Protein AF-A0A817L4D1-F1 (afdb_monomer_lite)

Radius of gyration: 23.44 Å; chains: 1; bounding box: 68×49×62 Å

Structure (mmCIF, N/CA/C/O backbone):
data_AF-A0A817L4D1-F1
#
_entry.id   AF-A0A817L4D1-F1
#
loop_
_atom_site.group_PDB
_atom_site.id
_atom_site.type_symbol
_atom_site.label_atom_id
_atom_site.label_alt_id
_atom_site.label_comp_id
_atom_site.label_asym_id
_atom_site.label_entity_id
_atom_site.label_seq_id
_atom_site.pdbx_PDB_ins_code
_atom_site.Cartn_x
_atom_site.Cartn_y
_atom_site.Cartn_z
_atom_site.occupancy
_atom_site.B_iso_or_equiv
_atom_site.auth_seq_id
_atom_site.auth_comp_id
_atom_site.auth_asym_id
_atom_site.auth_atom_id
_atom_site.pdbx_PDB_model_num
ATOM 1 N N . MET A 1 1 ? 14.480 -6.004 -30.911 1.00 41.28 1 MET A N 1
ATOM 2 C CA . MET A 1 1 ? 15.143 -5.021 -30.029 1.00 41.28 1 MET A CA 1
ATOM 3 C C . MET A 1 1 ? 14.510 -5.164 -28.652 1.00 41.28 1 MET A C 1
ATOM 5 O O . MET A 1 1 ? 13.469 -4.573 -28.407 1.00 41.28 1 MET A O 1
ATOM 9 N N . TYR A 1 2 ? 15.031 -6.073 -27.823 1.00 50.19 2 TYR A N 1
ATOM 10 C CA . TYR A 1 2 ? 14.535 -6.260 -26.457 1.00 50.19 2 TYR A CA 1
ATOM 11 C C . TYR A 1 2 ? 14.948 -5.032 -25.647 1.00 50.19 2 TYR A C 1
ATOM 13 O O . TYR A 1 2 ? 16.138 -4.767 -25.502 1.00 50.19 2 TYR A O 1
ATOM 21 N N . LEU A 1 3 ? 13.976 -4.241 -25.200 1.00 61.75 3 LEU A N 1
ATOM 22 C CA . LEU A 1 3 ? 14.224 -3.192 -24.220 1.00 61.75 3 LEU A CA 1
ATOM 23 C C . LEU A 1 3 ? 14.603 -3.891 -22.906 1.00 61.75 3 LEU A C 1
ATOM 25 O O . LEU A 1 3 ? 13.886 -4.802 -22.497 1.00 61.75 3 LEU A O 1
ATOM 29 N N . SER A 1 4 ? 15.712 -3.507 -22.272 1.00 81.38 4 SER A N 1
ATOM 30 C CA . SER A 1 4 ? 16.094 -4.069 -20.971 1.00 81.38 4 SER A CA 1
ATOM 31 C C . SER A 1 4 ? 14.982 -3.824 -19.946 1.00 81.38 4 SER A C 1
ATOM 33 O O . SER A 1 4 ? 14.363 -2.756 -19.964 1.00 81.38 4 SER A O 1
ATOM 35 N N . ASP A 1 5 ? 14.744 -4.775 -19.040 1.00 81.19 5 ASP A N 1
ATOM 36 C CA . ASP A 1 5 ? 13.676 -4.703 -18.025 1.00 81.19 5 ASP A CA 1
ATOM 37 C C . ASP A 1 5 ? 13.722 -3.395 -17.208 1.00 81.19 5 ASP A C 1
ATOM 39 O O . ASP A 1 5 ? 12.688 -2.823 -16.864 1.00 81.19 5 ASP A O 1
ATOM 43 N N . GLU A 1 6 ? 14.922 -2.851 -16.999 1.00 83.38 6 GLU A N 1
ATOM 44 C CA . GLU A 1 6 ? 15.159 -1.550 -16.366 1.00 83.38 6 GLU A CA 1
ATOM 45 C C . GLU A 1 6 ? 14.516 -0.384 -17.127 1.00 83.38 6 GLU A C 1
ATOM 47 O O . GLU A 1 6 ? 13.904 0.501 -16.529 1.00 83.38 6 GLU A O 1
ATOM 52 N N . VAL A 1 7 ? 14.618 -0.381 -18.457 1.00 86.81 7 VAL A N 1
ATOM 53 C CA . VAL A 1 7 ? 14.036 0.672 -19.296 1.00 86.81 7 VAL A CA 1
ATOM 54 C C . VAL A 1 7 ? 12.517 0.569 -19.263 1.00 86.81 7 VAL A C 1
ATOM 56 O O . VAL A 1 7 ? 11.844 1.586 -19.119 1.00 86.81 7 VAL A O 1
ATOM 59 N N . ILE A 1 8 ? 11.970 -0.651 -19.320 1.00 87.31 8 ILE A N 1
ATOM 60 C CA . ILE A 1 8 ? 10.526 -0.886 -19.177 1.00 87.31 8 ILE A CA 1
ATOM 61 C C . ILE A 1 8 ? 10.047 -0.341 -17.827 1.00 87.31 8 ILE A C 1
ATOM 63 O O . ILE A 1 8 ? 9.076 0.415 -17.770 1.00 87.31 8 ILE A O 1
ATOM 67 N N . TYR A 1 9 ? 10.764 -0.660 -16.751 1.00 85.69 9 TYR A N 1
ATOM 68 C CA . TYR A 1 9 ? 10.466 -0.191 -15.405 1.00 85.69 9 TYR A CA 1
ATOM 69 C C . TYR A 1 9 ? 10.474 1.346 -15.297 1.00 85.69 9 TYR A C 1
ATOM 71 O O . TYR A 1 9 ? 9.523 1.943 -14.783 1.00 85.69 9 TYR A O 1
ATOM 79 N N . VAL A 1 10 ? 11.505 2.007 -15.835 1.00 87.56 10 VAL A N 1
ATOM 80 C CA . VAL A 1 10 ? 11.606 3.477 -15.857 1.00 87.56 10 VAL A CA 1
ATOM 81 C C . VAL A 1 10 ? 10.494 4.099 -16.706 1.00 87.56 10 VAL A C 1
ATOM 83 O O . VAL A 1 10 ? 9.880 5.082 -16.285 1.00 87.56 10 VAL A O 1
ATOM 86 N N . CYS A 1 11 ? 10.168 3.520 -17.862 1.00 89.69 11 CYS A N 1
ATOM 87 C CA . CYS A 1 11 ? 9.056 3.977 -18.693 1.00 89.69 11 CYS A CA 1
ATOM 88 C C . CYS A 1 11 ? 7.718 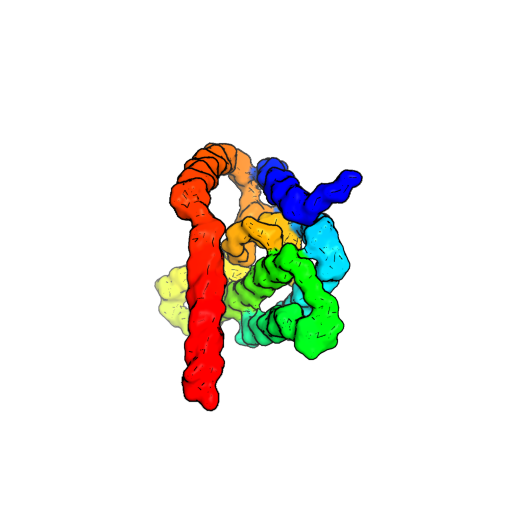3.900 -17.945 1.00 89.69 11 CYS A C 1
ATOM 90 O O . CYS A 1 11 ? 6.950 4.864 -17.975 1.00 89.69 11 CYS A O 1
ATOM 92 N N . LEU A 1 12 ? 7.450 2.807 -17.225 1.00 89.94 12 LEU A N 1
ATOM 93 C CA . LEU A 1 12 ? 6.239 2.670 -16.408 1.00 89.94 12 LEU A CA 1
ATOM 94 C C . LEU A 1 12 ? 6.179 3.716 -15.287 1.00 89.94 12 LEU A C 1
ATOM 96 O O . LEU A 1 12 ? 5.123 4.314 -15.055 1.00 89.94 12 LEU A O 1
ATOM 100 N N . LEU A 1 13 ? 7.309 4.000 -14.632 1.00 88.31 13 LEU A N 1
ATOM 101 C CA . LEU A 1 13 ? 7.395 5.078 -13.644 1.00 88.31 13 LEU A CA 1
ATOM 102 C C . LEU A 1 13 ? 7.071 6.443 -14.260 1.00 88.31 13 LEU A C 1
ATOM 104 O O . LEU A 1 13 ? 6.282 7.193 -13.682 1.00 88.31 13 LEU A O 1
ATOM 108 N N . LEU A 1 14 ? 7.614 6.756 -15.438 1.00 88.88 14 LEU A N 1
ATOM 109 C CA . LEU A 1 14 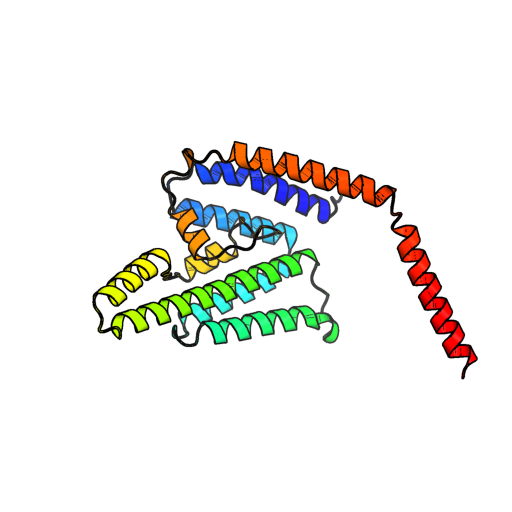? 7.339 8.020 -16.126 1.00 88.88 14 LEU A CA 1
ATOM 110 C C . LEU A 1 14 ? 5.871 8.137 -16.549 1.00 88.88 14 LEU A C 1
ATOM 112 O O . LEU A 1 14 ? 5.269 9.191 -16.355 1.00 88.88 14 LEU A O 1
ATOM 116 N N . ILE A 1 15 ? 5.268 7.052 -17.041 1.00 90.56 15 ILE A N 1
ATOM 117 C CA . ILE A 1 15 ? 3.847 6.994 -17.424 1.00 90.56 15 ILE A CA 1
ATOM 118 C C . ILE A 1 15 ? 2.923 7.145 -16.203 1.00 90.56 15 ILE A C 1
ATOM 120 O O . ILE A 1 15 ? 1.829 7.699 -16.318 1.00 90.56 15 ILE A O 1
ATOM 124 N N . SER A 1 16 ? 3.353 6.732 -15.006 1.00 89.94 16 SER A N 1
ATOM 125 C CA . SER A 1 16 ? 2.548 6.884 -13.783 1.00 89.94 16 SER A CA 1
ATOM 126 C C . SER A 1 16 ? 2.267 8.350 -13.403 1.00 89.94 16 SER A C 1
ATOM 128 O O . SER A 1 16 ? 1.246 8.647 -12.773 1.00 89.94 16 SER A O 1
ATOM 130 N N . ILE A 1 17 ? 3.135 9.281 -13.822 1.00 87.88 17 ILE A N 1
ATOM 131 C CA . ILE A 1 17 ? 3.036 10.715 -13.515 1.00 87.88 17 ILE A CA 1
ATOM 132 C C . ILE A 1 17 ? 1.814 11.364 -14.194 1.00 87.88 17 ILE A C 1
ATOM 134 O O . ILE A 1 17 ? 0.963 11.890 -13.468 1.00 87.88 17 ILE A O 1
ATOM 138 N N . PRO A 1 18 ? 1.656 11.335 -15.538 1.00 88.12 18 PRO A N 1
ATOM 139 C CA . PRO A 1 18 ? 0.489 11.913 -16.206 1.00 88.12 18 PRO A CA 1
ATOM 140 C C . PRO A 1 18 ? -0.822 11.252 -15.762 1.00 88.12 18 PRO A C 1
ATOM 142 O O . PRO A 1 18 ? -1.831 11.941 -15.606 1.00 88.12 18 PRO A O 1
ATOM 145 N N . ILE A 1 19 ? -0.804 9.950 -15.456 1.00 88.06 19 ILE A N 1
ATOM 146 C CA . ILE A 1 19 ? -1.970 9.220 -14.936 1.00 88.06 19 ILE A CA 1
ATOM 147 C C . ILE A 1 19 ? -2.491 9.850 -13.630 1.00 88.06 19 ILE A C 1
ATOM 149 O O . ILE A 1 19 ? -3.702 9.979 -13.440 1.00 88.06 19 ILE A O 1
ATOM 153 N N . GLY A 1 20 ? -1.599 10.330 -12.755 1.00 85.50 20 GLY A N 1
ATOM 154 C CA . GLY A 1 20 ? -1.982 11.054 -11.537 1.00 85.50 20 GLY A CA 1
ATOM 155 C C . GLY A 1 20 ? -2.819 12.310 -11.791 1.00 85.50 20 GLY A C 1
ATOM 156 O O . GLY A 1 20 ? -3.746 12.596 -11.030 1.00 85.50 20 GLY A O 1
ATOM 157 N N . PHE A 1 21 ? -2.557 13.031 -12.884 1.00 83.75 21 PHE A N 1
ATOM 158 C CA . PHE A 1 21 ? -3.342 14.210 -13.258 1.00 83.75 21 PHE A CA 1
ATOM 159 C C . PHE A 1 21 ? -4.731 13.841 -13.793 1.00 83.75 21 PHE A C 1
ATOM 161 O O . PHE A 1 21 ? -5.687 14.571 -13.537 1.00 83.75 21 PHE A O 1
ATOM 168 N N . ILE A 1 22 ? -4.876 12.686 -14.448 1.00 84.44 22 ILE A N 1
ATOM 169 C CA . ILE A 1 22 ? -6.177 12.177 -14.913 1.00 84.44 22 ILE A CA 1
ATOM 170 C C . ILE A 1 22 ? -7.068 11.831 -13.709 1.00 84.44 22 ILE A C 1
ATOM 172 O O . ILE A 1 22 ? -8.220 12.266 -13.621 1.00 84.44 22 ILE A O 1
ATOM 176 N N . PHE A 1 23 ? -6.519 11.123 -12.717 1.00 84.69 23 PHE A N 1
ATOM 177 C CA . PHE A 1 23 ? -7.263 10.758 -11.506 1.00 84.69 23 PHE A CA 1
ATOM 178 C C . PHE A 1 23 ? -7.611 11.941 -10.602 1.00 84.69 23 PHE A C 1
ATOM 180 O O . PHE A 1 23 ? -8.564 11.855 -9.824 1.00 84.69 23 PHE A O 1
ATOM 187 N N . LYS A 1 24 ? -6.883 13.057 -10.717 1.00 77.50 24 LYS A N 1
ATOM 188 C CA . LYS A 1 24 ? -7.203 14.311 -10.023 1.00 77.50 24 LYS A CA 1
ATOM 189 C C . LYS A 1 24 ? -8.579 14.859 -10.430 1.00 77.50 24 LYS A C 1
ATOM 191 O O . LYS A 1 24 ? -9.252 15.457 -9.596 1.00 77.50 24 LYS A O 1
ATOM 196 N N . ASN A 1 25 ? -8.994 14.644 -11.680 1.00 71.75 25 ASN A N 1
ATOM 197 C CA . ASN A 1 25 ? -10.258 15.155 -12.222 1.00 71.75 25 ASN A CA 1
ATOM 198 C C . ASN A 1 25 ? -11.444 14.183 -12.043 1.00 71.75 25 ASN A C 1
ATOM 200 O O . ASN A 1 25 ? -12.576 14.493 -12.405 1.00 71.75 25 ASN A O 1
ATOM 204 N N . SER A 1 26 ? -11.202 12.985 -11.505 1.00 76.75 26 SER A N 1
ATOM 205 C CA . SER A 1 26 ? -12.230 11.950 -11.373 1.00 76.75 26 SER A CA 1
ATOM 206 C C . SER A 1 26 ? -13.129 12.206 -10.160 1.00 76.75 26 SER A C 1
ATOM 208 O O . SER A 1 26 ? -12.664 12.154 -9.023 1.00 76.75 26 SER A O 1
ATOM 210 N N . ARG A 1 27 ? -14.429 12.433 -10.396 1.00 74.12 27 ARG A N 1
ATOM 211 C CA . ARG A 1 27 ? -15.431 12.704 -9.342 1.00 74.12 27 ARG A CA 1
ATOM 212 C C . ARG A 1 27 ? -16.026 11.435 -8.713 1.00 74.12 27 ARG A C 1
ATOM 214 O O . ARG A 1 27 ? -16.525 11.481 -7.593 1.00 74.12 27 ARG A O 1
ATOM 221 N N . HIS A 1 28 ? -15.983 10.302 -9.420 1.00 85.00 28 HIS A N 1
ATOM 222 C CA . HIS A 1 28 ? -16.581 9.039 -8.975 1.00 85.00 28 HIS A CA 1
ATOM 223 C C . HIS A 1 28 ? -15.582 8.160 -8.213 1.00 85.00 28 HIS A C 1
ATOM 225 O O . HIS A 1 28 ? -14.607 7.674 -8.787 1.00 85.00 28 HIS A O 1
ATOM 231 N N . ILE A 1 29 ? -15.876 7.885 -6.940 1.00 88.50 29 ILE A N 1
ATOM 232 C CA . ILE A 1 29 ? -14.994 7.136 -6.032 1.00 88.50 29 ILE A CA 1
ATOM 233 C C . ILE A 1 29 ? -14.731 5.689 -6.472 1.00 88.50 29 ILE A C 1
ATOM 235 O O . ILE A 1 29 ? -13.596 5.218 -6.443 1.00 88.50 29 ILE A O 1
ATOM 239 N N . ASN A 1 30 ? -15.771 4.975 -6.912 1.00 89.44 30 ASN A N 1
ATOM 240 C CA . ASN A 1 30 ? -15.650 3.570 -7.305 1.00 89.44 30 ASN A CA 1
ATOM 241 C C . ASN A 1 30 ? -14.881 3.429 -8.614 1.00 89.44 30 ASN A C 1
ATOM 243 O O . ASN A 1 30 ? -13.963 2.621 -8.687 1.00 89.44 30 ASN A O 1
ATOM 247 N N . LEU A 1 31 ? -15.200 4.262 -9.608 1.00 90.00 31 LEU A N 1
ATOM 248 C CA . LEU A 1 31 ? -14.480 4.282 -10.879 1.00 90.00 31 LEU A CA 1
ATOM 249 C C . LEU A 1 31 ? -12.999 4.612 -10.664 1.00 90.00 31 LEU A C 1
ATOM 251 O O . LEU A 1 31 ? -12.134 3.931 -11.201 1.00 90.00 31 LEU A O 1
ATOM 255 N N . LYS A 1 32 ? -12.703 5.603 -9.814 1.00 91.25 32 LYS A N 1
ATOM 256 C CA . LYS A 1 32 ? -11.332 5.964 -9.438 1.00 91.25 32 LYS A CA 1
ATOM 257 C C . LYS A 1 32 ? -10.583 4.784 -8.820 1.00 91.25 32 LYS A C 1
ATOM 259 O O . LYS A 1 32 ? -9.461 4.501 -9.233 1.00 91.25 32 LYS A O 1
ATOM 264 N N . ALA A 1 33 ? -11.210 4.074 -7.882 1.00 92.94 33 ALA A N 1
ATOM 265 C CA . ALA A 1 33 ? -10.611 2.902 -7.259 1.00 92.94 33 ALA A CA 1
ATOM 266 C C . ALA A 1 33 ? -10.359 1.779 -8.278 1.00 92.94 33 ALA A C 1
ATOM 268 O O . ALA A 1 33 ? -9.210 1.382 -8.448 1.00 92.94 33 ALA A O 1
ATOM 269 N N . TYR A 1 34 ? -11.380 1.341 -9.023 1.00 94.31 34 TYR A N 1
ATOM 270 C CA . TYR A 1 34 ? -11.233 0.265 -10.012 1.00 94.31 34 TYR A CA 1
ATOM 271 C C . TYR A 1 34 ? -10.189 0.583 -11.083 1.00 94.31 34 TYR A C 1
ATOM 273 O O . TYR A 1 34 ? -9.320 -0.244 -11.344 1.00 94.31 34 TYR A O 1
ATOM 281 N N . SER A 1 35 ? -10.212 1.789 -11.650 1.00 93.50 35 SER A N 1
ATOM 282 C CA . SER A 1 35 ? -9.236 2.198 -12.660 1.00 93.50 35 SER A CA 1
ATOM 283 C C . SER A 1 35 ? -7.816 2.275 -12.086 1.00 93.50 35 SER A C 1
ATOM 285 O O . SER A 1 35 ? -6.874 1.832 -12.739 1.00 93.50 35 SER A O 1
ATOM 287 N N . SER A 1 36 ? -7.635 2.781 -10.857 1.00 93.31 36 SER A N 1
ATOM 288 C CA . SER A 1 36 ? -6.310 2.827 -10.212 1.00 93.31 36 SER A CA 1
ATOM 289 C C . SER A 1 36 ? -5.729 1.437 -9.944 1.00 93.31 36 SER A C 1
ATOM 291 O O . SER A 1 36 ? -4.524 1.230 -10.097 1.00 93.31 36 SER A O 1
ATOM 293 N N . THR A 1 37 ? -6.588 0.485 -9.576 1.00 94.56 37 THR A N 1
ATOM 294 C CA . THR A 1 37 ? -6.224 -0.910 -9.325 1.00 94.56 37 THR A CA 1
ATOM 295 C C . THR A 1 37 ? -5.942 -1.649 -10.624 1.00 94.56 37 THR A C 1
ATOM 297 O O . THR A 1 37 ? -4.963 -2.379 -10.698 1.00 94.56 37 THR A O 1
ATOM 300 N N . LEU A 1 38 ? -6.743 -1.429 -11.670 1.00 95.31 38 LEU A N 1
ATOM 301 C CA . LEU A 1 38 ? -6.530 -2.037 -12.983 1.00 95.31 38 LEU A CA 1
ATOM 302 C C . LEU A 1 38 ? -5.184 -1.613 -13.581 1.00 95.31 38 LEU A C 1
ATOM 304 O O . LEU A 1 38 ? -4.415 -2.461 -14.019 1.00 95.31 38 LEU A O 1
ATOM 308 N N . ILE A 1 39 ? -4.866 -0.315 -13.542 1.00 94.81 39 ILE A N 1
ATOM 309 C CA . ILE A 1 39 ? -3.580 0.204 -14.031 1.00 94.81 39 ILE A CA 1
ATOM 310 C C . ILE A 1 39 ? -2.415 -0.375 -13.224 1.00 94.81 39 ILE A C 1
ATOM 312 O O . ILE A 1 39 ? -1.427 -0.817 -13.805 1.00 94.81 39 ILE A O 1
ATOM 316 N N . GLY A 1 40 ? -2.524 -0.404 -11.892 1.00 93.69 40 GLY A N 1
ATOM 317 C CA . GLY A 1 40 ? -1.470 -0.964 -11.048 1.00 93.69 40 GLY A CA 1
ATOM 318 C C . GLY A 1 40 ? -1.288 -2.463 -11.274 1.00 93.69 40 GLY A C 1
ATOM 319 O O . GLY A 1 40 ? -0.161 -2.935 -11.383 1.00 93.69 40 GLY A O 1
ATOM 320 N N . PHE A 1 41 ? -2.376 -3.208 -11.448 1.00 93.62 41 PHE A N 1
ATOM 321 C CA . PHE A 1 41 ? -2.310 -4.626 -11.783 1.00 93.62 41 PHE A CA 1
ATOM 322 C C . PHE A 1 41 ? -1.638 -4.864 -13.142 1.00 93.62 41 PHE A C 1
ATOM 324 O O . PHE A 1 41 ? -0.761 -5.716 -13.238 1.00 93.62 41 PHE A O 1
ATOM 331 N N . ILE A 1 42 ? -1.955 -4.061 -14.165 1.00 94.06 42 ILE A N 1
ATOM 332 C CA . ILE A 1 42 ? -1.258 -4.104 -15.462 1.00 94.06 42 ILE A CA 1
ATOM 333 C C . ILE A 1 42 ? 0.243 -3.833 -15.281 1.00 94.06 42 ILE A C 1
ATOM 335 O O . ILE A 1 42 ? 1.063 -4.548 -15.853 1.00 94.06 42 ILE A O 1
ATOM 339 N N . PHE A 1 43 ? 0.625 -2.857 -14.451 1.00 92.56 43 PHE A N 1
ATOM 340 C CA . PHE A 1 43 ? 2.038 -2.589 -14.161 1.00 92.56 43 PHE A CA 1
ATOM 341 C C . PHE A 1 43 ? 2.714 -3.784 -13.481 1.00 92.56 43 PHE A C 1
ATOM 343 O O . PHE A 1 43 ? 3.813 -4.162 -13.879 1.00 92.56 43 PHE A O 1
ATOM 350 N N . ALA A 1 44 ? 2.053 -4.415 -12.507 1.00 91.00 44 ALA A N 1
ATOM 351 C CA . ALA A 1 44 ? 2.565 -5.620 -11.860 1.00 91.00 44 ALA A CA 1
ATOM 352 C C . ALA A 1 44 ? 2.718 -6.789 -12.846 1.00 91.00 44 ALA A C 1
ATOM 354 O O . ALA A 1 44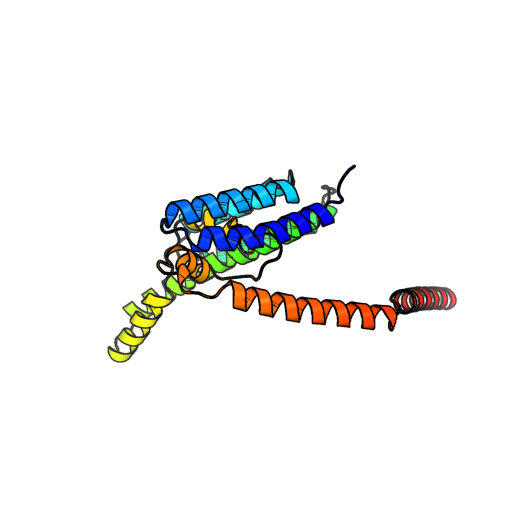 ? 3.718 -7.495 -12.782 1.00 91.00 44 ALA A O 1
ATOM 355 N N . LEU A 1 45 ? 1.782 -6.977 -13.783 1.00 91.31 45 LEU A N 1
ATOM 356 C CA . LEU A 1 45 ? 1.883 -8.014 -14.817 1.00 91.31 45 LEU A CA 1
ATOM 357 C C . LEU A 1 45 ? 3.072 -7.783 -15.755 1.00 91.31 45 LEU A C 1
ATOM 359 O O . LEU A 1 45 ? 3.792 -8.728 -16.072 1.00 91.31 45 LEU A O 1
ATOM 363 N N . ILE A 1 46 ? 3.291 -6.536 -16.182 1.00 89.94 46 ILE A N 1
ATOM 364 C CA . ILE A 1 46 ? 4.400 -6.191 -17.081 1.00 89.94 46 ILE A CA 1
ATOM 365 C C . ILE A 1 46 ? 5.748 -6.391 -16.377 1.00 89.94 46 ILE A C 1
ATOM 367 O O . ILE A 1 46 ? 6.667 -6.939 -16.978 1.00 89.94 46 ILE A O 1
ATOM 371 N N . VAL A 1 47 ? 5.862 -5.977 -15.110 1.00 86.69 47 VAL A N 1
ATOM 372 C CA . VAL A 1 47 ? 7.128 -6.010 -14.359 1.00 86.69 47 VAL A CA 1
ATOM 373 C C . VAL A 1 47 ? 7.441 -7.396 -13.790 1.00 86.69 47 VAL A C 1
ATOM 375 O O . VAL A 1 47 ? 8.567 -7.864 -13.921 1.00 86.69 47 VAL A O 1
ATOM 378 N N . CYS A 1 48 ? 6.468 -8.058 -13.158 1.00 83.50 48 CYS A N 1
ATOM 379 C CA . CYS A 1 48 ? 6.685 -9.333 -12.465 1.00 83.50 48 CYS A CA 1
ATOM 380 C C . CYS A 1 48 ? 6.470 -10.560 -13.355 1.00 83.50 48 CYS A C 1
ATOM 382 O O . CYS A 1 48 ? 6.891 -11.658 -12.995 1.00 83.50 48 CYS A O 1
ATOM 384 N N . ARG A 1 49 ? 5.775 -10.421 -14.492 1.00 85.88 49 ARG A N 1
ATOM 385 C CA . ARG A 1 49 ? 5.389 -11.545 -15.360 1.00 85.88 49 ARG A CA 1
ATOM 386 C C . ARG A 1 49 ? 4.695 -12.648 -14.539 1.00 85.88 49 ARG A C 1
ATOM 388 O O . ARG A 1 49 ? 3.664 -12.388 -13.925 1.00 85.88 49 ARG A O 1
ATOM 395 N N . TRP A 1 50 ? 5.250 -13.861 -14.498 1.00 84.06 50 TRP A N 1
ATOM 396 C CA . TRP A 1 50 ? 4.685 -14.994 -13.754 1.00 84.06 50 TRP A CA 1
ATOM 397 C C . TRP A 1 50 ? 4.791 -14.847 -12.231 1.00 84.06 50 TRP A C 1
ATOM 399 O O . TRP A 1 50 ? 3.920 -15.341 -11.513 1.00 84.06 50 TRP A O 1
ATOM 409 N N . ASP A 1 51 ? 5.771 -14.090 -11.731 1.00 84.31 51 ASP A N 1
ATOM 410 C CA . ASP A 1 51 ? 5.979 -13.896 -10.290 1.00 84.31 51 ASP A CA 1
ATOM 411 C C . ASP A 1 51 ? 4.831 -13.113 -9.630 1.00 84.31 51 ASP A C 1
ATOM 413 O O . ASP A 1 51 ? 4.687 -13.113 -8.405 1.00 84.31 51 ASP A O 1
ATOM 417 N N . VAL A 1 52 ? 3.966 -12.470 -10.427 1.00 86.75 52 VAL A N 1
ATOM 418 C CA . VAL A 1 52 ? 2.764 -11.781 -9.936 1.00 86.75 52 VAL A CA 1
ATOM 419 C C . VAL A 1 52 ? 1.864 -12.714 -9.119 1.00 86.75 52 VAL A C 1
ATOM 421 O O . VAL A 1 52 ? 1.189 -12.252 -8.198 1.00 86.75 52 VAL A O 1
ATOM 424 N N . LEU A 1 53 ? 1.880 -14.022 -9.404 1.00 87.19 53 LEU A N 1
ATOM 425 C CA . LEU A 1 53 ? 1.080 -15.018 -8.693 1.00 87.19 53 LEU A CA 1
ATOM 426 C C . LEU A 1 53 ? 1.445 -15.080 -7.208 1.00 87.19 53 LEU A C 1
ATOM 428 O O . LEU A 1 53 ? 0.551 -15.177 -6.370 1.00 87.19 53 LEU A O 1
ATOM 432 N N . HIS A 1 54 ? 2.728 -14.934 -6.866 1.00 87.62 54 HIS A N 1
ATOM 433 C CA . HIS A 1 54 ? 3.170 -14.897 -5.471 1.00 87.62 54 HIS A CA 1
ATOM 434 C C . HIS A 1 54 ? 2.556 -13.714 -4.719 1.00 87.62 54 HIS A C 1
ATOM 436 O O . HIS A 1 54 ? 2.013 -13.859 -3.617 1.00 87.62 54 HIS A O 1
ATOM 442 N N . SER A 1 55 ? 2.554 -12.551 -5.370 1.00 89.88 55 SER A N 1
ATOM 443 C CA . SER A 1 55 ? 1.930 -11.346 -4.832 1.00 89.88 55 SER A CA 1
ATOM 444 C C . SER A 1 55 ? 0.416 -11.510 -4.676 1.00 89.88 55 SER A C 1
ATOM 446 O O . SER A 1 55 ? -0.141 -11.156 -3.636 1.00 89.88 55 SER A O 1
ATOM 448 N N . LEU A 1 56 ? -0.235 -12.150 -5.653 1.00 92.12 56 LEU A N 1
ATOM 449 C CA . LEU A 1 56 ? -1.678 -12.374 -5.667 1.00 92.12 56 LEU A CA 1
ATOM 450 C C . LEU A 1 56 ? -2.110 -13.314 -4.541 1.00 92.12 56 LEU A C 1
ATOM 452 O O . LEU A 1 56 ? -3.088 -13.031 -3.846 1.00 92.12 56 LEU A O 1
ATOM 456 N N . ILE A 1 57 ? -1.369 -14.405 -4.333 1.00 91.75 57 ILE A N 1
ATOM 457 C CA . ILE A 1 57 ? -1.604 -15.352 -3.238 1.00 91.75 57 ILE A CA 1
ATOM 458 C C . ILE A 1 57 ? -1.459 -14.629 -1.900 1.00 91.75 57 ILE A C 1
ATOM 460 O O . ILE A 1 57 ? -2.352 -14.713 -1.056 1.00 91.75 57 ILE A O 1
ATOM 464 N N . THR A 1 58 ? -0.383 -13.856 -1.731 1.00 92.19 58 THR A N 1
ATOM 465 C CA . THR A 1 58 ? -0.132 -13.099 -0.497 1.00 92.19 58 THR A CA 1
ATOM 466 C C . THR A 1 58 ? -1.280 -12.140 -0.193 1.00 92.19 58 THR A C 1
ATOM 468 O O . THR A 1 58 ? -1.810 -12.143 0.919 1.00 92.19 58 THR A O 1
ATOM 471 N N . THR A 1 59 ? -1.708 -11.345 -1.179 1.00 93.31 59 THR A N 1
ATOM 472 C CA . THR A 1 59 ? -2.813 -10.392 -1.021 1.00 93.31 59 THR A CA 1
ATOM 473 C C . THR A 1 59 ? -4.143 -11.092 -0.758 1.00 93.31 59 THR A C 1
ATOM 475 O O . THR A 1 59 ? -4.894 -10.651 0.113 1.00 93.31 59 THR A O 1
ATOM 478 N N . SER A 1 60 ? -4.432 -12.186 -1.463 1.00 93.88 60 SER A N 1
ATOM 479 C CA . SER A 1 60 ? -5.695 -12.919 -1.324 1.00 93.88 60 SER A CA 1
ATOM 480 C C . SER A 1 60 ? -5.826 -13.561 0.054 1.00 93.88 60 SER A C 1
ATOM 482 O O . SER A 1 60 ? -6.839 -13.361 0.723 1.00 93.88 60 SER A O 1
ATOM 484 N N . VAL A 1 61 ? -4.787 -14.258 0.526 1.00 94.56 61 VAL A N 1
ATOM 485 C CA . VAL A 1 61 ? -4.788 -14.863 1.867 1.00 94.56 61 VAL A CA 1
ATOM 486 C C . VAL A 1 61 ? -4.886 -13.787 2.943 1.00 94.56 61 VAL A C 1
ATOM 488 O O . VAL A 1 61 ? -5.673 -13.933 3.874 1.00 94.56 61 VAL A O 1
ATOM 491 N N . THR A 1 62 ? -4.192 -12.657 2.789 1.00 93.50 62 THR A N 1
ATOM 492 C CA . THR A 1 62 ? -4.344 -11.542 3.731 1.00 93.50 62 THR A CA 1
ATOM 493 C C . THR A 1 62 ? -5.772 -10.993 3.744 1.00 93.50 62 THR A C 1
ATOM 495 O O . THR A 1 62 ? -6.321 -10.748 4.815 1.00 93.50 62 THR A O 1
ATOM 498 N N . CYS A 1 63 ? -6.430 -10.861 2.589 1.00 93.12 63 CYS A N 1
ATOM 499 C CA . CYS A 1 63 ? -7.837 -10.453 2.546 1.00 93.12 63 CYS A CA 1
ATOM 500 C C . CYS A 1 63 ? -8.755 -11.453 3.270 1.00 93.12 63 CYS A C 1
ATOM 502 O O . CYS A 1 63 ? -9.685 -11.024 3.951 1.00 93.12 63 CYS A O 1
ATOM 504 N N . LEU A 1 64 ? -8.481 -12.758 3.172 1.00 93.50 64 LEU A N 1
ATOM 505 C CA . LEU A 1 64 ? -9.215 -13.792 3.911 1.00 93.50 64 LEU A CA 1
ATOM 506 C C . LEU A 1 64 ? -8.967 -13.702 5.423 1.00 93.50 64 LEU A C 1
ATOM 508 O O . LEU A 1 64 ? -9.920 -13.780 6.197 1.00 93.50 64 LEU A O 1
ATOM 512 N N . ILE A 1 65 ? -7.722 -13.467 5.849 1.00 93.31 65 ILE A N 1
ATOM 513 C CA . ILE A 1 65 ? -7.375 -13.246 7.262 1.00 93.31 65 ILE A CA 1
ATOM 514 C C . ILE A 1 65 ? -8.136 -12.034 7.808 1.00 93.31 65 ILE A C 1
ATOM 516 O O . ILE A 1 65 ? -8.752 -12.128 8.867 1.00 93.31 65 ILE A O 1
ATOM 520 N N . LEU A 1 66 ? -8.155 -10.915 7.077 1.00 90.81 66 LEU A N 1
ATOM 521 C CA . LEU A 1 66 ? -8.873 -9.708 7.502 1.00 90.81 66 LEU A CA 1
ATOM 522 C C . LEU A 1 66 ? -10.399 -9.892 7.516 1.00 90.81 66 LEU A C 1
ATOM 524 O O . LEU A 1 66 ? -11.077 -9.204 8.273 1.00 90.81 66 LEU A O 1
ATOM 528 N N . ALA A 1 67 ? -10.939 -10.806 6.706 1.00 90.50 67 ALA A N 1
ATOM 529 C CA . ALA A 1 67 ? -12.364 -11.127 6.699 1.00 90.50 67 ALA A CA 1
ATOM 530 C C . ALA A 1 67 ? -12.776 -12.063 7.848 1.00 90.50 67 ALA A C 1
ATOM 532 O O . ALA A 1 67 ? -13.866 -11.911 8.396 1.00 90.50 67 ALA A O 1
ATOM 533 N N . GLY A 1 68 ? -11.933 -13.048 8.176 1.00 88.69 68 GLY A N 1
ATOM 534 C CA . GLY A 1 68 ? -12.273 -14.134 9.101 1.00 88.69 68 GLY A CA 1
ATOM 535 C C . GLY A 1 68 ? -11.774 -13.953 10.536 1.00 88.69 68 GLY A C 1
ATOM 536 O O . GLY A 1 68 ? -12.356 -14.525 11.455 1.00 88.69 68 GLY A O 1
ATOM 537 N N . VAL A 1 69 ? -10.708 -13.178 10.760 1.00 91.44 69 VAL A N 1
ATOM 538 C CA . VAL A 1 69 ? -10.089 -13.029 12.087 1.00 91.44 69 VAL A CA 1
ATOM 539 C C . VAL A 1 69 ? -10.655 -11.820 12.827 1.00 91.44 69 VAL A C 1
ATOM 541 O O . VAL A 1 69 ? -10.784 -10.724 12.286 1.00 91.44 69 VAL A O 1
ATOM 544 N N . THR A 1 70 ? -10.932 -11.992 14.120 1.00 89.44 70 THR A N 1
ATOM 545 C CA . THR A 1 70 ? -11.375 -10.903 14.996 1.00 89.44 70 THR A CA 1
ATOM 546 C C . THR A 1 70 ? -10.354 -9.763 15.038 1.00 89.44 70 THR A C 1
ATOM 548 O O . THR A 1 70 ? -9.148 -9.986 15.166 1.00 89.44 70 THR A O 1
ATOM 551 N N . ALA A 1 71 ? -10.852 -8.524 15.076 1.00 86.56 71 ALA A N 1
ATOM 552 C CA . ALA A 1 71 ? -10.071 -7.284 15.157 1.00 86.56 71 ALA A CA 1
ATOM 553 C C . ALA A 1 71 ? -8.955 -7.273 16.225 1.00 86.56 71 ALA A C 1
ATOM 555 O O . ALA A 1 71 ? -7.972 -6.548 16.096 1.00 86.56 71 ALA A O 1
ATOM 556 N N . ARG A 1 72 ? -9.084 -8.084 17.284 1.00 89.25 72 ARG A N 1
ATOM 557 C CA . ARG A 1 72 ? -8.086 -8.237 18.352 1.00 89.25 72 ARG A CA 1
ATOM 558 C C . ARG A 1 72 ? -6.790 -8.917 17.891 1.00 89.25 72 ARG A C 1
ATOM 560 O O . ARG A 1 72 ? -5.731 -8.513 18.349 1.00 89.25 72 ARG A O 1
ATOM 567 N N . TYR A 1 73 ? -6.868 -9.918 17.014 1.00 92.00 73 TYR A N 1
ATOM 568 C CA . TYR A 1 73 ? -5.726 -10.763 16.624 1.00 92.00 73 TYR A CA 1
ATOM 569 C C . TYR A 1 73 ? -5.316 -10.603 15.153 1.00 92.00 73 TYR A C 1
ATOM 571 O O . TYR A 1 73 ? -4.319 -11.180 14.724 1.00 92.00 73 TYR A O 1
ATOM 579 N N . VAL A 1 74 ? -6.054 -9.798 14.383 1.00 92.69 74 VAL A N 1
ATOM 580 C CA . VAL A 1 74 ? -5.845 -9.621 12.937 1.00 92.69 74 VAL A CA 1
ATOM 581 C C . VAL A 1 74 ? -4.436 -9.135 12.576 1.00 92.69 74 VAL A C 1
ATOM 583 O O . VAL A 1 74 ? -3.853 -9.625 11.610 1.00 92.69 74 VAL A O 1
ATOM 586 N N . HIS A 1 75 ? -3.862 -8.222 13.368 1.00 94.12 75 HIS A N 1
ATOM 587 C CA . HIS A 1 75 ? -2.526 -7.674 13.126 1.00 94.12 75 HIS A CA 1
ATOM 588 C C . HIS A 1 75 ? -1.437 -8.740 13.300 1.00 94.12 75 HIS A C 1
ATOM 590 O O . HIS A 1 75 ? -0.568 -8.851 12.443 1.00 94.12 75 HIS A O 1
ATOM 596 N N . ILE A 1 76 ? -1.533 -9.584 14.334 1.00 94.94 76 ILE A N 1
ATOM 597 C CA . ILE A 1 76 ? -0.590 -10.688 14.580 1.00 94.94 76 ILE A CA 1
ATOM 598 C C . ILE A 1 76 ? -0.711 -11.744 13.482 1.00 94.94 76 ILE A C 1
ATOM 600 O O . ILE A 1 76 ? 0.295 -12.131 12.896 1.00 94.94 76 ILE A O 1
ATOM 604 N N . ALA A 1 77 ? -1.936 -12.180 13.169 1.00 95.00 77 ALA A N 1
ATOM 605 C CA . ALA A 1 77 ? -2.174 -13.190 12.139 1.00 95.00 77 ALA A CA 1
ATOM 606 C C . ALA A 1 77 ? -1.638 -12.740 10.770 1.00 95.00 77 ALA A C 1
ATOM 608 O O . ALA A 1 77 ? -0.934 -13.491 10.097 1.00 95.00 77 ALA A O 1
ATOM 609 N N . THR A 1 78 ? -1.910 -11.486 10.393 1.00 94.50 78 THR A N 1
ATOM 610 C CA . THR A 1 78 ? -1.419 -10.905 9.136 1.00 94.50 78 THR A CA 1
ATOM 611 C C . THR A 1 78 ? 0.095 -10.722 9.150 1.00 94.50 78 THR A C 1
ATOM 613 O O . THR A 1 78 ? 0.749 -11.006 8.152 1.00 94.50 78 THR A O 1
ATOM 616 N N . PHE A 1 79 ? 0.668 -10.269 10.269 1.00 95.44 79 PHE A N 1
ATOM 617 C CA . PHE A 1 79 ? 2.112 -10.101 10.415 1.00 95.44 79 PHE A CA 1
ATOM 618 C C . PHE A 1 79 ? 2.843 -11.432 10.232 1.00 95.44 79 PHE A C 1
ATOM 620 O O . PHE A 1 79 ? 3.740 -11.515 9.397 1.00 95.44 79 PHE A O 1
ATOM 627 N N . ILE A 1 80 ? 2.417 -12.479 10.947 1.00 96.06 80 ILE A N 1
ATOM 628 C CA . ILE A 1 80 ? 3.008 -13.818 10.839 1.00 96.06 80 ILE A CA 1
ATOM 629 C C . ILE A 1 80 ? 2.885 -14.326 9.402 1.00 96.06 80 ILE A C 1
ATOM 631 O O . ILE A 1 80 ? 3.895 -14.682 8.809 1.00 96.06 80 ILE A O 1
ATOM 635 N N . TRP A 1 81 ? 1.690 -14.282 8.805 1.00 95.00 81 TRP A N 1
ATOM 636 C CA . TRP A 1 81 ? 1.485 -14.723 7.423 1.00 95.00 81 TRP A CA 1
ATOM 637 C C . TRP A 1 81 ? 2.400 -13.995 6.427 1.00 95.00 81 TRP A C 1
ATOM 639 O O . TRP A 1 81 ? 3.144 -14.637 5.684 1.00 95.00 81 TRP A O 1
ATOM 649 N N . CYS A 1 82 ? 2.385 -12.660 6.431 1.00 93.50 82 CYS A N 1
ATOM 650 C CA . CYS A 1 82 ? 3.146 -11.861 5.477 1.00 93.50 82 CYS A CA 1
ATOM 651 C C . CYS A 1 82 ? 4.660 -12.048 5.640 1.00 93.50 82 CYS A C 1
ATOM 653 O O . CYS A 1 82 ? 5.360 -12.205 4.642 1.00 93.50 82 CYS A O 1
ATOM 655 N N . PHE A 1 83 ? 5.177 -12.058 6.873 1.00 92.50 83 PHE A N 1
ATOM 656 C CA . PHE A 1 83 ? 6.611 -12.246 7.111 1.00 92.50 83 PHE A CA 1
ATOM 657 C C . PHE A 1 83 ? 7.063 -13.685 6.864 1.00 92.50 83 PHE A C 1
ATOM 659 O O . PHE A 1 83 ? 8.141 -13.876 6.307 1.00 92.50 83 PHE A O 1
ATOM 666 N N . SER A 1 84 ? 6.252 -14.692 7.198 1.00 92.75 84 SER A N 1
ATOM 667 C CA . SER A 1 84 ? 6.543 -16.085 6.844 1.00 92.75 84 SER A CA 1
ATOM 668 C C . SER A 1 84 ? 6.581 -16.278 5.330 1.00 92.75 84 SER A C 1
ATOM 670 O O . SER A 1 84 ? 7.503 -16.914 4.823 1.00 92.75 84 SER A O 1
ATOM 672 N N . TYR A 1 85 ? 5.641 -15.679 4.592 1.00 90.31 85 TYR A N 1
ATOM 673 C CA . TYR A 1 85 ? 5.640 -15.736 3.131 1.00 90.31 85 TYR A CA 1
ATOM 674 C C . TYR A 1 85 ? 6.841 -14.995 2.528 1.00 90.31 85 TYR A C 1
ATOM 676 O O . TYR A 1 85 ? 7.487 -15.497 1.611 1.00 90.31 85 TYR A O 1
ATOM 684 N N . LEU A 1 86 ? 7.187 -13.821 3.067 1.00 88.62 86 LEU A N 1
ATOM 685 C CA . LEU A 1 86 ? 8.373 -13.067 2.655 1.00 88.62 86 LEU A CA 1
ATOM 686 C C . LEU A 1 86 ? 9.663 -13.861 2.913 1.00 88.62 86 LEU A C 1
ATOM 688 O O . LEU A 1 86 ? 10.560 -13.867 2.070 1.00 88.62 86 LEU A O 1
ATOM 692 N N . LEU A 1 87 ? 9.751 -14.543 4.060 1.00 87.94 87 LEU A N 1
ATOM 693 C CA . LEU A 1 87 ? 10.884 -15.393 4.409 1.00 87.94 87 LEU A CA 1
ATOM 694 C C . LEU A 1 87 ? 10.991 -16.568 3.438 1.00 87.94 87 LEU A C 1
ATOM 696 O O . LEU A 1 87 ? 12.066 -16.779 2.892 1.00 87.94 87 LEU A O 1
ATOM 700 N N . PHE A 1 88 ? 9.883 -17.264 3.170 1.00 85.12 88 PHE A N 1
ATOM 701 C CA . PHE A 1 88 ? 9.824 -18.335 2.173 1.00 85.12 88 PHE A CA 1
ATOM 702 C C . PHE A 1 88 ? 10.306 -17.852 0.800 1.00 85.12 88 PHE A C 1
ATOM 704 O O . PHE A 1 88 ? 11.163 -18.478 0.185 1.00 85.12 88 PHE A O 1
ATOM 711 N N . PHE A 1 89 ? 9.823 -16.691 0.354 1.00 80.56 89 PHE A N 1
ATOM 712 C CA . PHE A 1 89 ? 10.218 -16.089 -0.918 1.00 80.56 89 PHE A CA 1
ATOM 713 C C . PHE A 1 89 ? 11.721 -15.752 -0.972 1.00 80.56 89 PHE A C 1
ATOM 715 O O . PHE A 1 89 ? 12.365 -15.941 -2.004 1.00 80.56 89 PHE A O 1
ATOM 722 N N . ARG A 1 90 ? 12.303 -15.309 0.151 1.00 80.19 90 ARG A N 1
ATOM 723 C CA . ARG A 1 90 ? 13.741 -15.012 0.307 1.00 80.19 90 ARG A CA 1
ATOM 724 C C . ARG A 1 90 ? 14.620 -16.260 0.406 1.00 80.19 90 ARG A C 1
ATOM 726 O O . ARG A 1 90 ? 15.789 -16.189 0.039 1.00 80.19 90 ARG A O 1
ATOM 733 N N . THR A 1 91 ? 14.094 -17.373 0.911 1.00 79.56 91 THR A N 1
ATOM 734 C CA . THR A 1 91 ? 14.843 -18.622 1.122 1.00 79.56 91 THR A CA 1
ATOM 735 C C . THR A 1 91 ? 14.651 -19.646 0.005 1.00 79.56 91 THR A C 1
ATOM 737 O O . THR A 1 91 ? 15.172 -20.752 0.105 1.00 79.56 91 THR A O 1
ATOM 740 N N . THR A 1 92 ? 13.986 -19.282 -1.094 1.00 74.94 92 THR A N 1
ATOM 741 C CA . THR A 1 92 ? 13.774 -20.131 -2.285 1.00 74.94 92 THR A CA 1
ATOM 742 C C . THR A 1 92 ? 15.056 -20.765 -2.838 1.00 74.94 92 THR A C 1
ATOM 744 O O . THR A 1 92 ? 15.031 -21.931 -3.231 1.00 74.94 92 THR A O 1
ATOM 747 N N . ASN A 1 93 ? 16.195 -20.065 -2.762 1.00 67.38 93 ASN A N 1
ATOM 748 C CA . ASN A 1 93 ? 17.511 -20.601 -3.140 1.00 67.38 93 ASN A CA 1
ATOM 749 C C . ASN A 1 93 ? 17.919 -21.853 -2.347 1.00 67.38 93 ASN A C 1
ATOM 751 O O . ASN A 1 93 ? 18.579 -22.731 -2.896 1.00 67.38 93 ASN A O 1
ATOM 755 N N . LEU A 1 94 ? 17.528 -21.950 -1.070 1.00 67.12 94 LEU A N 1
ATOM 756 C CA . LEU A 1 94 ? 17.817 -23.124 -0.237 1.00 67.12 94 LEU A CA 1
ATOM 757 C C . LEU A 1 94 ? 17.026 -24.355 -0.700 1.00 67.12 94 LEU A C 1
ATOM 759 O O . LEU A 1 94 ? 17.440 -25.479 -0.443 1.00 67.12 94 LEU A O 1
ATOM 763 N N . PHE A 1 95 ? 15.916 -24.141 -1.409 1.00 65.75 95 PHE A N 1
ATOM 764 C CA . PHE A 1 95 ? 15.028 -25.184 -1.920 1.00 65.75 95 PHE A CA 1
ATOM 765 C C . PHE A 1 95 ? 15.218 -25.459 -3.422 1.00 65.75 95 PHE A C 1
ATOM 767 O O . PHE A 1 95 ? 14.395 -26.146 -4.020 1.00 65.75 95 PHE A O 1
ATOM 774 N N . SER A 1 96 ? 16.279 -24.921 -4.043 1.00 61.75 96 SER A N 1
ATOM 775 C CA . SER A 1 96 ? 16.570 -25.068 -5.483 1.00 61.75 96 SER A CA 1
ATOM 776 C C . SER A 1 96 ? 15.461 -24.556 -6.419 1.00 61.75 96 SER A C 1
ATOM 778 O O . SER A 1 96 ? 15.398 -24.939 -7.588 1.00 61.75 96 SER A O 1
ATOM 780 N N . ILE A 1 97 ? 14.595 -23.671 -5.923 1.00 68.75 97 ILE A N 1
ATOM 781 C CA . ILE A 1 97 ? 13.566 -22.992 -6.715 1.00 68.75 97 ILE A CA 1
ATOM 782 C C . ILE A 1 97 ? 14.209 -21.760 -7.364 1.00 68.75 97 ILE A C 1
ATOM 784 O O . ILE A 1 97 ? 15.035 -21.093 -6.740 1.00 68.75 97 ILE A O 1
ATOM 788 N N . GLN A 1 98 ? 13.854 -21.466 -8.620 1.00 65.88 98 GLN A N 1
ATOM 789 C CA . GLN A 1 98 ? 14.388 -20.313 -9.352 1.00 65.88 98 GLN A CA 1
ATOM 790 C C . GLN A 1 98 ? 14.189 -19.016 -8.561 1.00 65.88 98 GLN A C 1
ATOM 792 O O . GLN A 1 98 ? 13.099 -18.747 -8.053 1.00 65.88 98 GLN A O 1
ATOM 797 N N . LEU A 1 99 ? 15.257 -18.220 -8.466 1.00 60.84 99 LEU A N 1
ATOM 798 C CA . LEU A 1 99 ? 15.228 -16.972 -7.723 1.00 60.84 99 LEU A CA 1
ATOM 799 C C . LEU A 1 99 ? 14.289 -15.974 -8.426 1.00 60.84 99 LEU A C 1
ATOM 801 O O . LEU A 1 99 ? 14.448 -15.745 -9.629 1.00 60.84 99 LEU A O 1
ATOM 805 N N . PRO A 1 100 ? 13.338 -15.364 -7.701 1.00 66.88 100 PRO A N 1
ATOM 806 C CA . PRO A 1 100 ? 12.422 -14.396 -8.285 1.00 66.88 100 PRO A CA 1
ATOM 807 C C . PRO A 1 100 ? 13.159 -13.156 -8.794 1.00 66.88 100 PRO A C 1
ATOM 809 O O . PRO A 1 100 ? 14.179 -12.737 -8.235 1.00 66.88 100 PRO A O 1
ATOM 812 N N . VAL A 1 101 ? 12.610 -12.531 -9.837 1.00 73.69 101 VAL A N 1
ATOM 813 C CA . VAL A 1 101 ? 13.206 -11.338 -10.455 1.00 73.69 101 VAL A CA 1
ATOM 814 C C . VAL A 1 101 ? 13.307 -10.207 -9.422 1.00 73.69 101 VAL A C 1
ATOM 816 O O . VAL A 1 101 ? 12.403 -9.999 -8.607 1.00 73.69 101 VAL A O 1
ATOM 819 N N . ALA A 1 102 ? 14.401 -9.436 -9.453 1.00 75.62 102 ALA A N 1
ATOM 820 C CA . ALA A 1 102 ? 14.671 -8.372 -8.479 1.00 75.62 102 ALA A CA 1
ATOM 821 C C . ALA A 1 102 ? 13.508 -7.366 -8.340 1.00 75.62 102 ALA A C 1
ATOM 823 O O . ALA A 1 102 ? 13.187 -6.927 -7.233 1.00 75.62 102 ALA A O 1
ATOM 824 N N . HIS A 1 103 ? 12.830 -7.047 -9.445 1.00 79.69 103 HIS A N 1
ATOM 825 C CA . HIS A 1 103 ? 11.662 -6.166 -9.450 1.00 79.69 103 HIS A CA 1
ATOM 826 C C . HIS A 1 103 ? 10.427 -6.796 -8.780 1.00 79.69 103 HIS A C 1
ATOM 828 O O . HIS A 1 103 ? 9.730 -6.116 -8.023 1.00 79.69 103 HIS A O 1
ATOM 834 N N . SER A 1 104 ? 10.195 -8.098 -8.975 1.00 81.50 104 SER A N 1
ATOM 835 C CA . SER A 1 104 ? 9.124 -8.850 -8.307 1.00 81.50 104 SER A CA 1
ATOM 836 C C . SER A 1 104 ? 9.294 -8.844 -6.790 1.00 81.50 104 SER A C 1
ATOM 838 O O . SER A 1 104 ? 8.332 -8.649 -6.048 1.00 81.50 104 SER A O 1
ATOM 840 N N . ASN A 1 105 ? 10.537 -8.974 -6.319 1.00 85.69 105 ASN A N 1
ATOM 841 C CA . ASN A 1 105 ? 10.874 -8.893 -4.898 1.00 85.69 105 ASN A CA 1
ATOM 842 C C . ASN A 1 105 ? 10.557 -7.514 -4.293 1.00 85.69 105 ASN A C 1
ATOM 844 O O . ASN A 1 105 ? 10.000 -7.431 -3.198 1.00 85.69 105 ASN A O 1
ATOM 848 N N . ALA A 1 106 ? 10.854 -6.427 -5.012 1.00 86.94 106 ALA A N 1
ATOM 849 C CA . ALA A 1 106 ? 10.526 -5.076 -4.554 1.00 86.94 106 ALA A CA 1
ATOM 850 C C . ALA A 1 106 ? 9.005 -4.870 -4.408 1.00 86.94 106 ALA A C 1
ATOM 852 O O . ALA A 1 106 ? 8.544 -4.366 -3.380 1.00 86.94 106 ALA A O 1
ATOM 853 N N . ILE A 1 107 ? 8.223 -5.329 -5.390 1.00 88.06 107 ILE A N 1
ATOM 854 C CA . ILE A 1 107 ? 6.753 -5.259 -5.359 1.00 88.06 107 ILE A CA 1
ATOM 855 C C . ILE A 1 107 ? 6.188 -6.113 -4.216 1.00 88.06 107 ILE A C 1
ATOM 857 O O . ILE A 1 107 ? 5.316 -5.654 -3.476 1.00 88.06 107 ILE A O 1
ATOM 861 N N . GLN A 1 108 ? 6.718 -7.322 -4.017 1.00 90.25 108 GLN A N 1
ATOM 862 C CA . GLN A 1 108 ? 6.323 -8.213 -2.924 1.00 90.25 108 GLN A CA 1
ATOM 863 C C . GLN A 1 108 ? 6.566 -7.576 -1.546 1.00 90.25 108 GLN A C 1
ATOM 865 O O . GLN A 1 108 ? 5.701 -7.638 -0.666 1.00 90.25 108 GLN A O 1
ATOM 870 N N . LEU A 1 109 ? 7.719 -6.930 -1.354 1.00 89.88 109 LEU A N 1
ATOM 871 C CA . LEU A 1 109 ? 8.040 -6.218 -0.118 1.00 89.88 109 LEU A CA 1
ATOM 872 C C . LEU A 1 109 ? 7.085 -5.040 0.114 1.00 89.88 109 LEU A C 1
ATOM 874 O O . LEU A 1 109 ? 6.551 -4.881 1.213 1.00 89.88 109 LEU A O 1
ATOM 878 N N . MET A 1 110 ? 6.830 -4.241 -0.924 1.00 91.19 110 MET A N 1
ATOM 879 C CA . MET A 1 110 ? 5.917 -3.101 -0.845 1.00 91.19 110 MET A CA 1
ATOM 880 C C . MET A 1 110 ? 4.492 -3.544 -0.486 1.00 91.19 110 MET A C 1
ATOM 882 O O . MET A 1 110 ? 3.865 -2.974 0.409 1.00 91.19 110 MET A O 1
ATOM 886 N N . LEU A 1 111 ? 3.992 -4.602 -1.129 1.00 91.12 111 LEU A N 1
ATOM 887 C CA . LEU A 1 111 ? 2.692 -5.198 -0.818 1.00 91.12 111 LEU A CA 1
ATOM 888 C C . LEU A 1 111 ? 2.637 -5.721 0.617 1.00 91.12 111 LEU A C 1
ATOM 890 O O . LEU A 1 111 ? 1.666 -5.451 1.320 1.00 91.12 111 LEU A O 1
ATOM 894 N N . THR A 1 112 ? 3.690 -6.396 1.075 1.00 92.62 112 THR A N 1
ATOM 895 C CA . THR A 1 112 ? 3.797 -6.893 2.454 1.00 92.62 112 THR A CA 1
ATOM 896 C C . THR A 1 112 ? 3.652 -5.754 3.464 1.00 92.62 112 THR A C 1
ATOM 898 O O . THR A 1 112 ? 2.812 -5.834 4.362 1.00 92.62 112 THR A O 1
ATOM 901 N N . LEU A 1 113 ? 4.389 -4.654 3.280 1.00 92.94 113 LEU A N 1
ATOM 902 C CA . LEU A 1 113 ? 4.304 -3.483 4.158 1.00 92.94 113 LEU A CA 1
ATOM 903 C C . LEU A 1 113 ? 2.906 -2.855 4.149 1.00 92.94 113 LEU A C 1
ATOM 905 O O . LEU A 1 113 ? 2.363 -2.546 5.209 1.00 92.94 113 LEU A O 1
ATOM 909 N N . LYS A 1 114 ? 2.298 -2.697 2.968 1.00 93.88 114 LYS A N 1
ATOM 910 C CA . LYS A 1 114 ? 0.938 -2.153 2.817 1.00 93.88 114 LYS A CA 1
ATOM 911 C C . LYS A 1 114 ? -0.099 -3.011 3.539 1.00 93.88 114 LYS A C 1
ATOM 913 O O . LYS A 1 114 ? -0.922 -2.474 4.277 1.00 93.88 114 LYS A O 1
ATOM 918 N N . LEU A 1 115 ? -0.049 -4.325 3.351 1.00 94.25 115 LEU A N 1
ATOM 919 C CA . LEU A 1 115 ? -1.008 -5.276 3.910 1.00 94.25 115 LEU A CA 1
ATOM 920 C C . LEU A 1 115 ? -0.898 -5.405 5.433 1.00 94.25 115 LEU A C 1
ATOM 922 O O . LEU A 1 115 ? -1.909 -5.331 6.131 1.00 94.25 115 LEU A O 1
ATOM 926 N N . VAL A 1 116 ? 0.323 -5.537 5.955 1.00 95.00 116 VAL A N 1
ATOM 927 C CA . VAL A 1 116 ? 0.567 -5.583 7.405 1.00 95.00 116 VAL A CA 1
ATOM 928 C C . VAL A 1 116 ? 0.103 -4.286 8.061 1.00 95.00 116 VAL A C 1
ATOM 930 O O . VAL A 1 116 ? -0.553 -4.309 9.099 1.00 95.00 116 VAL A O 1
ATOM 933 N N . SER A 1 117 ? 0.372 -3.151 7.424 1.00 94.06 117 SER A N 1
ATOM 934 C CA . SER A 1 117 ? 0.008 -1.854 7.984 1.00 94.06 117 SER A CA 1
ATOM 935 C C . SER A 1 117 ? -1.495 -1.607 8.009 1.00 94.06 117 SER A C 1
ATOM 937 O O . SER A 1 117 ? -1.990 -1.054 8.985 1.00 94.06 117 SER A O 1
ATOM 939 N N . VAL A 1 118 ? -2.243 -2.084 7.007 1.00 94.50 118 VAL A N 1
ATOM 940 C CA . VAL A 1 118 ? -3.719 -2.099 7.059 1.00 94.50 118 VAL A CA 1
ATOM 941 C C . VAL A 1 118 ? -4.210 -2.898 8.267 1.00 94.50 118 VAL A C 1
ATOM 943 O O . VAL A 1 118 ? -5.143 -2.473 8.945 1.00 94.50 118 VAL A O 1
ATOM 946 N N . ALA A 1 119 ? -3.598 -4.051 8.547 1.00 94.00 119 ALA A N 1
ATOM 947 C CA . ALA A 1 119 ? -3.998 -4.891 9.672 1.00 94.00 119 ALA A CA 1
ATOM 948 C C . ALA A 1 119 ? -3.730 -4.209 11.026 1.00 94.00 119 ALA A C 1
ATOM 950 O O . ALA A 1 119 ? -4.565 -4.296 11.929 1.00 94.00 119 ALA A O 1
ATOM 951 N N . PHE A 1 120 ? -2.615 -3.484 11.153 1.00 94.12 120 PHE A N 1
ATOM 952 C CA . PHE A 1 120 ? -2.349 -2.636 12.319 1.00 94.12 120 PHE A CA 1
ATOM 953 C C . PHE A 1 120 ? -3.330 -1.461 12.416 1.00 94.12 120 PHE A C 1
ATOM 955 O O . PHE A 1 120 ? -3.902 -1.247 13.479 1.00 94.12 120 PHE A O 1
ATOM 962 N N . GLU A 1 121 ? -3.617 -0.756 11.317 1.00 93.19 121 GLU A N 1
ATOM 963 C CA . GLU A 1 121 ? -4.603 0.338 11.306 1.00 93.19 121 GLU A CA 1
ATOM 964 C C . GLU A 1 121 ? -6.009 -0.139 11.711 1.00 93.19 121 GLU A C 1
ATOM 966 O O . GLU A 1 121 ? -6.712 0.560 12.451 1.00 93.19 121 GLU A O 1
ATOM 971 N N . TRP A 1 122 ? -6.412 -1.340 11.275 1.00 91.69 122 TRP A N 1
ATOM 972 C CA . TRP A 1 122 ? -7.652 -1.976 11.724 1.00 91.69 122 TRP A CA 1
ATOM 973 C C . TRP A 1 122 ? -7.624 -2.215 13.234 1.00 91.69 122 TRP A C 1
ATOM 975 O O . TRP A 1 122 ? -8.564 -1.850 13.946 1.00 91.69 122 TRP A O 1
ATOM 985 N N . HIS A 1 123 ? -6.564 -2.860 13.726 1.00 92.75 123 HIS A N 1
ATOM 986 C CA . HIS A 1 123 ? -6.437 -3.211 15.137 1.00 92.75 123 HIS A CA 1
ATOM 987 C C . HIS A 1 123 ? -6.458 -1.972 16.039 1.00 92.75 123 HIS A C 1
ATOM 989 O O . HIS A 1 123 ? -7.201 -1.937 17.022 1.00 92.75 123 HIS A O 1
ATOM 995 N N . ASP A 1 124 ? -5.719 -0.934 15.659 1.00 91.88 124 ASP A N 1
ATOM 996 C CA . ASP A 1 124 ? -5.662 0.334 16.380 1.00 91.88 124 ASP A CA 1
ATOM 997 C C . ASP A 1 124 ? -7.022 1.038 16.401 1.00 91.88 124 ASP A C 1
ATOM 999 O O . ASP A 1 124 ? -7.419 1.596 17.425 1.00 91.88 124 ASP A O 1
ATOM 1003 N N . SER A 1 125 ? -7.771 0.984 15.293 1.00 90.62 125 SER A N 1
ATOM 1004 C CA . SER A 1 125 ? -9.136 1.526 15.234 1.00 90.62 125 SER A CA 1
ATOM 1005 C C . SER A 1 125 ? -10.068 0.786 16.195 1.00 90.62 125 SER A C 1
ATOM 1007 O O . SER A 1 125 ? -10.844 1.403 16.920 1.00 90.62 125 SER A O 1
ATOM 1009 N N . TYR A 1 126 ? -9.951 -0.541 16.272 1.00 90.31 126 TYR A N 1
ATOM 1010 C CA . TYR A 1 126 ? -10.704 -1.338 17.238 1.00 90.31 126 TYR A CA 1
ATOM 1011 C C . TYR A 1 126 ? -10.334 -1.009 18.693 1.00 90.31 126 TYR A C 1
ATOM 1013 O O . TYR A 1 126 ? -11.226 -0.887 19.538 1.00 90.31 126 TYR A O 1
ATOM 1021 N N . LEU A 1 127 ? -9.042 -0.845 18.998 1.00 90.50 127 LEU A N 1
ATOM 1022 C CA . LEU A 1 127 ? -8.590 -0.504 20.346 1.00 90.50 127 LEU A CA 1
ATOM 1023 C C . LEU A 1 127 ? -9.101 0.878 20.773 1.00 90.50 127 LEU A C 1
ATOM 1025 O O . LEU A 1 127 ? -9.623 1.004 21.879 1.00 90.50 127 LEU A O 1
ATOM 1029 N N . ARG A 1 128 ? -9.048 1.878 19.881 1.00 88.81 128 ARG A N 1
ATOM 1030 C CA . ARG A 1 128 ? -9.611 3.218 20.128 1.00 88.81 128 ARG A CA 1
ATOM 1031 C C . ARG A 1 128 ? -11.100 3.169 20.453 1.00 88.81 128 ARG A C 1
ATOM 1033 O O . ARG A 1 128 ? -11.512 3.714 21.474 1.00 88.81 128 ARG A O 1
ATOM 1040 N N . LEU A 1 129 ? -11.888 2.451 19.652 1.00 87.69 129 LEU A N 1
ATOM 1041 C CA . LEU A 1 129 ? -13.322 2.274 19.902 1.00 87.69 129 LEU A CA 1
ATOM 1042 C C . LEU A 1 129 ? -13.605 1.612 21.257 1.00 87.69 129 LEU A C 1
ATOM 1044 O O . LEU A 1 129 ? -14.572 1.964 21.933 1.00 87.69 129 LEU A O 1
ATOM 1048 N N . LYS A 1 130 ? -12.767 0.660 21.678 1.00 89.00 130 LYS A N 1
ATOM 1049 C CA . LYS A 1 130 ? -12.884 0.034 22.999 1.00 89.00 130 LYS A CA 1
ATOM 1050 C C . LYS A 1 130 ? -12.567 1.022 24.128 1.00 89.00 130 LYS A C 1
ATOM 1052 O O . LYS A 1 130 ? -13.296 1.043 25.120 1.00 89.00 130 LYS A O 1
ATOM 1057 N N . THR A 1 131 ? -11.519 1.830 23.979 1.00 88.25 131 THR A N 1
ATOM 1058 C CA . THR A 1 131 ? -11.147 2.866 24.955 1.00 88.25 131 THR A CA 1
ATOM 1059 C C . THR A 1 131 ? -12.257 3.900 25.105 1.00 88.25 131 THR A C 1
ATOM 1061 O O . THR A 1 131 ? -12.674 4.162 26.226 1.00 88.25 131 THR A O 1
ATOM 1064 N N . ILE A 1 132 ? -12.817 4.390 23.995 1.00 87.88 132 ILE A N 1
ATOM 1065 C CA . ILE A 1 132 ? -13.950 5.332 23.989 1.00 87.88 132 ILE A CA 1
ATOM 1066 C C . ILE A 1 132 ? -15.134 4.792 24.796 1.00 87.88 132 ILE A C 1
ATOM 1068 O O . ILE A 1 132 ? -15.683 5.492 25.637 1.00 87.88 132 ILE A O 1
ATOM 1072 N N . ARG A 1 133 ? -15.501 3.520 24.592 1.00 86.94 133 ARG A N 1
ATOM 1073 C CA . ARG A 1 133 ? -16.627 2.887 25.305 1.00 86.94 133 ARG A CA 1
ATOM 1074 C C . ARG A 1 133 ? -16.388 2.685 26.799 1.00 86.94 133 ARG A C 1
ATOM 1076 O O . ARG A 1 133 ? -17.352 2.533 27.539 1.00 86.94 133 ARG A O 1
ATOM 1083 N N . THR A 1 134 ? -15.129 2.601 27.218 1.00 89.38 134 THR A N 1
ATOM 1084 C CA . THR A 1 134 ? -14.755 2.374 28.622 1.00 89.38 134 THR A CA 1
ATOM 1085 C C . THR A 1 134 ? -14.482 3.695 29.349 1.00 89.38 134 THR A C 1
ATOM 1087 O O . THR A 1 134 ? -14.428 3.718 30.574 1.00 89.38 134 THR A O 1
ATOM 1090 N N . GLN A 1 135 ? -14.314 4.793 28.606 1.00 88.62 135 GLN A N 1
ATOM 1091 C CA . GLN A 1 135 ? -13.985 6.096 29.160 1.00 88.62 135 GLN A CA 1
ATOM 1092 C C . GLN A 1 135 ? -15.203 6.717 29.849 1.00 88.62 135 GLN A C 1
ATOM 1094 O O . GLN A 1 135 ? -16.247 6.915 29.229 1.00 88.62 135 GLN A O 1
ATOM 1099 N N . THR A 1 136 ? -15.059 7.043 31.131 1.00 85.38 136 THR A N 1
ATOM 1100 C CA . THR A 1 136 ? -16.125 7.643 31.949 1.00 85.38 136 THR A CA 1
ATOM 1101 C C . THR A 1 136 ? -16.063 9.170 31.968 1.00 85.38 136 THR A C 1
ATOM 1103 O O . THR A 1 136 ? -17.079 9.819 32.205 1.00 85.38 136 THR A O 1
ATOM 1106 N N . ASN A 1 137 ? -14.898 9.755 31.678 1.00 89.25 137 ASN A N 1
ATOM 1107 C CA . ASN A 1 137 ? -14.715 11.204 31.599 1.00 89.25 137 ASN A CA 1
ATOM 1108 C C . ASN A 1 137 ? -15.271 11.763 30.279 1.00 89.25 137 ASN A C 1
ATOM 1110 O O . ASN A 1 137 ? -14.794 11.397 29.202 1.00 89.25 137 ASN A O 1
ATOM 1114 N N . ALA A 1 138 ? -16.231 12.689 30.360 1.00 84.75 138 ALA A N 1
ATOM 1115 C CA . ALA A 1 138 ? -16.892 13.282 29.192 1.00 84.75 138 ALA A CA 1
ATOM 1116 C C . ALA A 1 138 ? -15.912 14.036 28.269 1.00 84.75 138 ALA A C 1
ATOM 1118 O O . ALA A 1 138 ? -15.861 13.746 27.074 1.00 84.75 138 ALA A O 1
ATOM 1119 N N . ASP A 1 139 ? -15.067 14.909 28.827 1.00 85.81 139 ASP A N 1
ATOM 1120 C CA . ASP A 1 139 ? -14.106 15.721 28.060 1.00 85.81 139 ASP A CA 1
ATOM 1121 C C . ASP A 1 139 ? -13.048 14.871 27.336 1.00 85.81 139 ASP A C 1
ATOM 1123 O O . ASP A 1 139 ? -12.579 15.199 26.244 1.00 85.81 139 ASP A O 1
ATOM 1127 N N . GLU A 1 140 ? -12.634 13.762 27.952 1.00 87.31 140 GLU A N 1
ATOM 1128 C CA . GLU A 1 140 ? -11.654 12.846 27.367 1.00 87.31 140 GLU A CA 1
ATOM 1129 C C . GLU A 1 140 ? -12.300 11.945 26.307 1.00 87.31 140 GLU A C 1
ATOM 1131 O O . GLU A 1 140 ? -11.703 11.688 25.259 1.00 87.31 140 GLU A O 1
ATOM 1136 N N . SER A 1 141 ? -13.545 11.524 26.540 1.00 85.00 141 SER A N 1
ATOM 1137 C CA . SER A 1 141 ? -14.342 10.768 25.574 1.00 85.00 141 SER A CA 1
ATOM 1138 C C . SER A 1 141 ? -14.610 11.580 24.304 1.00 85.00 141 SER A C 1
ATOM 1140 O O . SER A 1 141 ? -14.417 11.063 23.203 1.00 85.00 141 SER A O 1
ATOM 1142 N N . GLU A 1 142 ? -14.941 12.870 24.425 1.00 87.31 142 GLU A N 1
ATOM 1143 C CA . GLU A 1 142 ? -15.133 13.762 23.274 1.00 87.31 142 GLU A CA 1
ATOM 1144 C C . GLU A 1 142 ? -13.850 13.891 22.437 1.00 87.31 142 GLU A C 1
ATOM 1146 O O . GLU A 1 142 ? -13.872 13.703 21.217 1.00 87.31 142 GLU A O 1
ATOM 1151 N N . LYS A 1 143 ? -12.697 14.114 23.084 1.00 87.25 143 LYS A N 1
ATOM 1152 C CA . LYS A 1 143 ? -11.392 14.167 22.398 1.00 87.25 143 LYS A CA 1
ATOM 1153 C C . LYS A 1 143 ? -11.071 12.868 21.659 1.00 87.25 143 LYS A C 1
ATOM 1155 O O . LYS A 1 143 ? -10.553 12.914 20.541 1.00 87.25 143 LYS A O 1
ATOM 1160 N N . LEU A 1 144 ? -11.355 11.718 22.267 1.00 85.75 144 LEU A N 1
ATOM 1161 C CA . LEU A 1 144 ? -11.130 10.411 21.648 1.00 85.75 144 LEU A CA 1
ATOM 1162 C C . LEU A 1 144 ? -12.104 10.149 20.492 1.00 85.75 144 LEU A C 1
ATOM 1164 O O . LEU A 1 144 ? -11.685 9.620 19.464 1.00 85.75 144 LEU A O 1
ATOM 1168 N N . HIS A 1 145 ? -13.364 10.567 20.613 1.00 85.00 145 HIS A N 1
ATOM 1169 C CA . HIS A 1 145 ? -14.356 10.491 19.538 1.00 85.00 145 HIS A CA 1
ATOM 1170 C C . HIS A 1 145 ? -13.954 11.323 18.319 1.00 85.00 145 HIS A C 1
ATOM 1172 O O . HIS A 1 145 ? -14.057 10.846 17.187 1.00 85.00 145 HIS A O 1
ATOM 1178 N N . LEU A 1 146 ? -13.453 12.541 18.542 1.00 85.12 146 LEU A N 1
ATOM 1179 C CA . LEU A 1 146 ? -12.912 13.373 17.469 1.00 85.12 146 LEU A CA 1
ATOM 1180 C C . LEU A 1 146 ? -11.730 12.675 16.791 1.00 85.12 146 LEU A C 1
ATOM 1182 O O . LEU A 1 146 ? -11.705 12.573 15.568 1.00 85.12 146 LEU A O 1
ATOM 1186 N N . GLN A 1 147 ? -10.785 12.129 17.562 1.00 81.75 147 GLN A N 1
ATOM 1187 C CA . GLN A 1 147 ? -9.657 11.374 17.004 1.00 81.75 147 GLN A CA 1
ATOM 1188 C C . GLN A 1 147 ? -10.113 10.159 16.189 1.00 81.75 147 GLN A C 1
ATOM 1190 O O . GLN A 1 147 ? -9.617 9.946 15.083 1.00 81.75 147 GLN A O 1
ATOM 1195 N N . ASP A 1 148 ? -11.068 9.381 16.694 1.00 83.75 148 ASP A N 1
ATOM 1196 C CA . ASP A 1 148 ? -11.602 8.217 15.991 1.00 83.75 148 ASP A CA 1
ATOM 1197 C C . ASP A 1 148 ? -12.298 8.602 14.681 1.00 83.75 148 ASP A C 1
ATOM 1199 O O . ASP A 1 148 ? -12.116 7.925 13.675 1.00 83.75 148 ASP A O 1
ATOM 1203 N N . MET A 1 149 ? -12.986 9.743 14.610 1.00 78.31 149 MET A N 1
ATOM 1204 C CA . MET A 1 149 ? -13.570 10.229 13.353 1.00 78.31 149 MET A CA 1
ATOM 1205 C C . MET A 1 149 ? -12.514 10.410 12.242 1.00 78.31 149 MET A C 1
ATOM 1207 O O . MET A 1 149 ? -12.754 10.065 11.081 1.00 78.31 149 MET A O 1
ATOM 1211 N N . TYR A 1 150 ? -11.324 10.905 12.596 1.00 75.50 150 TYR A N 1
ATOM 1212 C CA . TYR A 1 150 ? -10.235 11.138 11.639 1.00 75.50 150 TYR A CA 1
ATOM 1213 C C . TYR A 1 150 ? -9.355 9.905 11.392 1.00 75.50 150 TYR A C 1
ATOM 1215 O O . TYR A 1 150 ? -8.783 9.771 10.312 1.00 75.50 150 TYR A O 1
ATOM 1223 N N . LEU A 1 151 ? -9.228 9.007 12.372 1.00 78.31 151 LEU A N 1
ATOM 1224 C CA . LEU A 1 151 ? -8.274 7.890 12.343 1.00 78.31 151 LEU A CA 1
ATOM 1225 C C . LEU A 1 151 ? -8.925 6.518 12.166 1.00 78.31 151 LEU A C 1
ATOM 1227 O O . LEU A 1 151 ? -8.214 5.552 11.885 1.00 78.31 151 LEU A O 1
ATOM 1231 N N . SER A 1 152 ? -10.237 6.394 12.365 1.00 75.75 152 SER A N 1
ATOM 1232 C CA . SER A 1 152 ? -10.926 5.114 12.230 1.00 75.75 152 SER A CA 1
ATOM 1233 C C . SER A 1 152 ? -10.901 4.646 10.786 1.00 75.75 152 SER A C 1
ATOM 1235 O O . SER A 1 152 ? -11.080 5.406 9.824 1.00 75.75 152 SER A O 1
ATOM 1237 N N . VAL A 1 153 ? -10.659 3.351 10.641 1.00 78.06 153 VAL A N 1
ATOM 1238 C CA . VAL A 1 153 ? -10.700 2.669 9.362 1.00 78.06 153 VAL A CA 1
ATOM 1239 C C . VAL A 1 153 ? -11.536 1.411 9.530 1.00 78.06 153 VAL A C 1
ATOM 1241 O O . VAL A 1 153 ? -11.222 0.547 10.344 1.00 78.06 153 VAL A O 1
ATOM 1244 N N . LYS A 1 154 ? -12.587 1.286 8.718 1.00 78.25 154 LYS A N 1
ATOM 1245 C CA . LYS A 1 154 ? -13.339 0.041 8.546 1.00 78.25 154 LYS A CA 1
ATOM 1246 C C . LYS A 1 154 ? -13.096 -0.483 7.133 1.00 78.25 154 LYS A C 1
ATOM 1248 O O . LYS A 1 154 ? -13.885 -0.207 6.227 1.00 78.25 154 LYS A O 1
ATOM 1253 N N . PRO A 1 155 ? -11.967 -1.155 6.884 1.00 73.81 155 PRO A N 1
ATOM 1254 C CA . PRO A 1 155 ? -11.611 -1.526 5.531 1.00 73.81 155 PRO A CA 1
ATOM 1255 C C . PRO A 1 155 ? -12.495 -2.679 5.028 1.00 73.81 155 PRO A C 1
ATOM 1257 O O . PRO A 1 155 ? -12.672 -3.711 5.662 1.00 73.81 155 PRO A O 1
ATOM 1260 N N . SER A 1 156 ? -13.080 -2.506 3.848 1.00 87.94 156 SER A N 1
ATOM 1261 C CA . SER A 1 156 ? -13.696 -3.619 3.123 1.00 87.94 156 SER A CA 1
ATOM 1262 C C . SER A 1 156 ? -12.593 -4.463 2.484 1.00 87.94 156 SER A C 1
ATOM 1264 O O . SER A 1 156 ? -11.625 -3.907 1.968 1.00 87.94 156 SER A O 1
ATOM 1266 N N . THR A 1 157 ? -12.749 -5.786 2.455 1.00 88.94 157 THR A N 1
ATOM 1267 C CA . THR A 1 157 ? -11.808 -6.712 1.794 1.00 88.94 157 THR A CA 1
ATOM 1268 C C . THR A 1 157 ? -11.504 -6.291 0.357 1.00 88.94 157 THR A C 1
ATOM 1270 O O . THR A 1 157 ? -10.343 -6.214 -0.041 1.00 88.94 157 THR A O 1
ATOM 1273 N N . LEU A 1 158 ? -12.533 -5.894 -0.397 1.00 92.44 158 LEU A N 1
ATOM 1274 C CA . LEU A 1 158 ? -12.383 -5.383 -1.757 1.00 92.44 158 LEU A CA 1
ATOM 1275 C C . LEU A 1 158 ? -11.548 -4.096 -1.803 1.00 92.44 158 LEU A C 1
ATOM 1277 O O . LEU A 1 158 ? -10.700 -3.937 -2.677 1.00 92.44 158 LEU A O 1
ATOM 1281 N N . ARG A 1 159 ? -11.755 -3.176 -0.854 1.00 91.62 159 ARG A N 1
ATOM 1282 C CA . ARG A 1 159 ? -10.982 -1.927 -0.783 1.00 91.62 159 ARG A CA 1
ATOM 1283 C C . ARG A 1 159 ? -9.519 -2.176 -0.436 1.00 91.62 159 ARG A C 1
ATOM 1285 O O . ARG A 1 159 ? -8.658 -1.458 -0.930 1.00 91.62 159 ARG A O 1
ATOM 1292 N N . ILE A 1 160 ? -9.230 -3.195 0.369 1.00 92.81 160 ILE A N 1
ATOM 1293 C CA . ILE A 1 160 ? -7.860 -3.601 0.708 1.00 92.81 160 ILE A CA 1
ATOM 1294 C C . ILE A 1 160 ? -7.162 -4.165 -0.523 1.00 92.81 160 ILE A C 1
ATOM 1296 O O . ILE A 1 160 ? -6.027 -3.788 -0.804 1.00 92.81 160 ILE A O 1
ATOM 1300 N N . PHE A 1 161 ? -7.856 -5.001 -1.296 1.00 94.31 161 PHE A N 1
ATOM 1301 C CA . PHE A 1 161 ? -7.341 -5.498 -2.568 1.00 94.31 161 PHE A CA 1
ATOM 1302 C C . PHE A 1 161 ? -7.063 -4.347 -3.549 1.00 94.31 161 PHE A C 1
ATOM 1304 O O . PHE A 1 161 ? -5.985 -4.267 -4.140 1.00 94.31 161 PHE A O 1
ATOM 1311 N N . GLN A 1 162 ? -8.004 -3.403 -3.664 1.00 94.81 162 GLN A N 1
ATOM 1312 C CA . GLN A 1 162 ? -7.843 -2.213 -4.502 1.00 94.81 162 GLN A CA 1
ATOM 1313 C C . GLN A 1 162 ? -6.668 -1.334 -4.059 1.00 94.81 162 GLN A C 1
ATOM 1315 O O . GLN A 1 162 ? -5.919 -0.833 -4.899 1.00 94.81 162 GLN A O 1
ATOM 1320 N N . TYR A 1 163 ? -6.488 -1.174 -2.748 1.00 94.44 163 TYR A N 1
ATOM 1321 C CA . TYR A 1 163 ? -5.366 -0.466 -2.147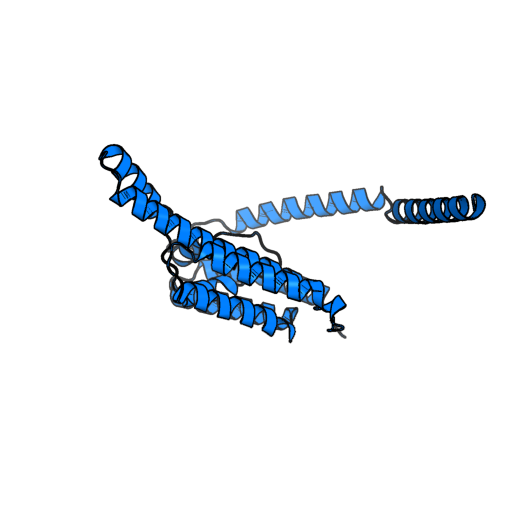 1.00 94.44 163 TYR A CA 1
ATOM 1322 C C . TYR A 1 163 ? -4.033 -1.162 -2.428 1.00 94.44 163 TYR A C 1
ATOM 1324 O O . TYR A 1 163 ? -3.075 -0.490 -2.817 1.00 94.44 163 TYR A O 1
ATOM 1332 N N . ALA A 1 164 ? -3.966 -2.487 -2.268 1.00 93.81 164 ALA A N 1
ATOM 1333 C CA . ALA A 1 164 ? -2.763 -3.284 -2.486 1.00 93.81 164 ALA A CA 1
ATOM 1334 C C . ALA A 1 164 ? -2.205 -3.052 -3.900 1.00 93.81 164 ALA A C 1
ATOM 1336 O O . ALA A 1 164 ? -1.070 -2.591 -4.037 1.00 93.81 164 ALA A O 1
ATOM 1337 N N . TYR A 1 165 ? -3.055 -3.219 -4.917 1.00 94.12 165 TYR A N 1
ATOM 1338 C CA . TYR A 1 165 ? -2.714 -3.054 -6.335 1.00 94.12 165 TYR A CA 1
ATOM 1339 C C . TYR A 1 165 ? -2.965 -1.649 -6.894 1.00 94.12 165 TYR A C 1
ATOM 1341 O O . TYR A 1 165 ? -2.992 -1.457 -8.107 1.00 94.12 165 TYR A O 1
ATOM 1349 N N . CYS A 1 166 ? -3.144 -0.638 -6.045 1.00 93.81 166 CYS A N 1
ATOM 1350 C CA . CYS A 1 166 ? -3.199 0.743 -6.513 1.00 93.81 166 CYS A CA 1
ATOM 1351 C C . CYS A 1 166 ? -1.860 1.116 -7.162 1.00 93.81 166 CYS A C 1
ATOM 1353 O O . CYS A 1 166 ? -0.816 0.970 -6.525 1.00 93.81 166 CYS A O 1
ATOM 1355 N N . TYR A 1 167 ? -1.885 1.639 -8.394 1.00 91.69 167 TYR A N 1
ATOM 1356 C CA . TYR A 1 167 ? -0.666 2.030 -9.118 1.00 91.69 167 TYR A CA 1
ATOM 1357 C C . TYR A 1 167 ? 0.201 3.037 -8.336 1.00 91.69 167 TYR A C 1
ATOM 1359 O O . TYR A 1 167 ? 1.427 3.047 -8.471 1.00 91.69 167 TYR A O 1
ATOM 1367 N N . ILE A 1 168 ? -0.423 3.866 -7.486 1.00 90.19 168 ILE A N 1
ATOM 1368 C CA . ILE A 1 168 ? 0.278 4.786 -6.589 1.00 90.19 168 ILE A CA 1
ATOM 1369 C C . ILE A 1 168 ? 1.055 3.950 -5.572 1.00 90.19 168 ILE A C 1
ATOM 1371 O O . ILE A 1 168 ? 0.466 3.258 -4.741 1.00 90.19 168 ILE A O 1
ATOM 1375 N N . GLY A 1 169 ? 2.382 4.041 -5.626 1.00 84.94 169 GLY A N 1
ATOM 1376 C CA . GLY A 1 169 ? 3.267 3.371 -4.675 1.00 84.94 169 GLY A CA 1
ATOM 1377 C C . GLY A 1 169 ? 3.413 1.864 -4.865 1.00 84.94 169 GLY A C 1
ATOM 1378 O O . GLY A 1 169 ? 3.853 1.216 -3.930 1.00 84.94 169 GLY A O 1
ATOM 1379 N N . LEU A 1 170 ? 3.057 1.304 -6.027 1.00 88.50 170 LEU A N 1
ATOM 1380 C CA . LEU A 1 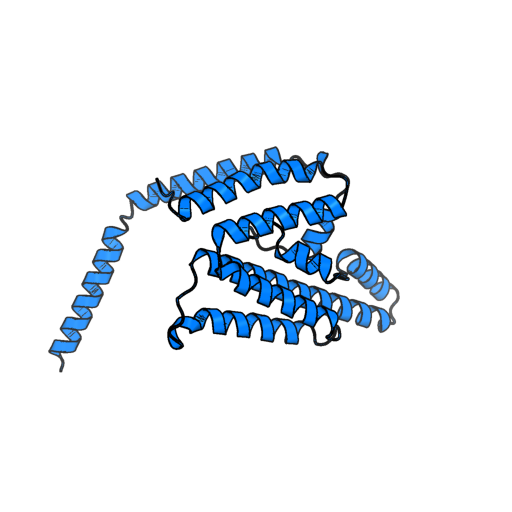170 ? 3.230 -0.130 -6.297 1.00 88.50 170 LEU A CA 1
ATOM 1381 C C . LEU A 1 170 ? 4.670 -0.512 -6.678 1.00 88.50 170 LEU A C 1
ATOM 1383 O O . LEU A 1 170 ? 5.186 -1.494 -6.163 1.00 88.50 170 LEU A O 1
ATOM 1387 N N . LEU A 1 171 ? 5.300 0.254 -7.577 1.00 82.44 171 LEU A N 1
ATOM 1388 C CA . LEU A 1 171 ? 6.635 -0.039 -8.115 1.00 82.44 171 LEU A CA 1
ATOM 1389 C C . LEU A 1 171 ? 7.743 0.422 -7.145 1.00 82.44 171 LEU A C 1
ATOM 1391 O O . LEU A 1 171 ? 8.289 -0.378 -6.398 1.00 82.44 171 LEU A O 1
ATOM 1395 N N . THR A 1 172 ? 8.016 1.729 -7.081 1.00 69.81 172 THR A N 1
ATOM 1396 C CA . THR A 1 172 ? 8.918 2.368 -6.097 1.00 69.81 172 THR A CA 1
ATOM 1397 C C . THR A 1 172 ? 8.396 3.762 -5.754 1.00 69.81 172 THR A C 1
ATOM 1399 O O . THR A 1 172 ? 9.028 4.778 -6.045 1.00 69.81 172 THR A O 1
ATOM 1402 N N . GLY A 1 173 ? 7.183 3.835 -5.208 1.00 73.06 173 GLY A N 1
ATOM 1403 C CA . GLY A 1 173 ? 6.654 5.085 -4.656 1.00 73.06 173 GLY A CA 1
ATOM 1404 C C . GLY A 1 173 ? 6.779 5.121 -3.134 1.00 73.06 173 GLY A C 1
ATOM 1405 O O . GLY A 1 173 ? 7.083 4.101 -2.518 1.00 73.06 173 GLY A O 1
ATOM 1406 N N . PRO A 1 174 ? 6.550 6.286 -2.509 1.00 80.31 174 PRO A N 1
ATOM 1407 C CA . PRO A 1 174 ? 6.556 6.384 -1.059 1.00 80.31 174 PRO A CA 1
ATOM 1408 C C . PRO A 1 174 ? 5.502 5.444 -0.481 1.00 80.31 174 PRO A C 1
ATOM 1410 O O . PRO A 1 174 ? 4.374 5.389 -0.972 1.00 80.31 174 PRO A O 1
ATOM 1413 N N . TYR A 1 175 ? 5.874 4.731 0.575 1.00 87.75 175 TYR A N 1
ATOM 1414 C CA . TYR A 1 175 ? 4.920 3.994 1.383 1.00 87.75 175 TYR A CA 1
ATOM 1415 C C . TYR A 1 175 ? 3.905 4.976 1.996 1.00 87.75 175 TYR A C 1
ATOM 1417 O O . TYR A 1 175 ? 4.279 6.029 2.518 1.00 87.75 175 TYR A O 1
ATOM 1425 N N . TYR A 1 176 ? 2.619 4.641 1.920 1.00 91.25 176 TYR A N 1
ATOM 1426 C CA . TYR A 1 176 ? 1.530 5.413 2.514 1.00 91.25 176 TYR A CA 1
ATOM 1427 C C . TYR A 1 176 ? 0.557 4.481 3.221 1.00 91.25 176 TYR A C 1
ATOM 1429 O O . TYR A 1 176 ? 0.522 3.288 2.946 1.00 91.25 176 TYR A O 1
ATOM 1437 N N . ARG A 1 177 ? -0.212 5.046 4.150 1.00 92.50 177 ARG A N 1
ATOM 1438 C CA . ARG A 1 177 ? -1.192 4.338 4.975 1.00 92.50 177 ARG A CA 1
ATOM 1439 C C . ARG A 1 177 ? -2.499 4.094 4.227 1.00 92.50 177 ARG A C 1
ATOM 1441 O O . ARG A 1 177 ? -2.830 4.829 3.289 1.00 92.50 177 ARG A O 1
ATOM 1448 N N . TYR A 1 178 ? -3.287 3.118 4.677 1.00 93.25 178 TYR A N 1
ATOM 1449 C CA . TYR A 1 178 ? -4.597 2.861 4.069 1.00 93.25 178 TYR A CA 1
ATOM 1450 C C . TYR A 1 178 ? -5.548 4.039 4.282 1.00 93.25 178 TYR A C 1
ATOM 1452 O O . TYR A 1 178 ? -6.293 4.398 3.370 1.00 93.25 178 TYR A O 1
ATOM 1460 N N . ARG A 1 179 ? -5.480 4.717 5.433 1.00 90.88 179 ARG A N 1
ATOM 1461 C CA . ARG A 1 179 ? -6.250 5.952 5.633 1.00 90.88 179 ARG A CA 1
ATOM 1462 C C . ARG A 1 179 ? -5.968 7.001 4.551 1.00 90.88 179 ARG A C 1
ATOM 1464 O O . ARG A 1 179 ? -6.900 7.548 3.977 1.00 90.88 179 ARG A O 1
ATOM 1471 N N . THR A 1 180 ? -4.703 7.200 4.181 1.00 92.06 180 THR A N 1
ATOM 1472 C CA . THR A 1 180 ? -4.318 8.135 3.109 1.00 92.06 180 THR A CA 1
ATOM 1473 C C . THR A 1 180 ? -4.893 7.726 1.749 1.00 92.06 180 THR A C 1
ATOM 1475 O O . THR A 1 180 ? -5.302 8.584 0.968 1.00 92.06 180 THR A O 1
ATOM 1478 N N . TYR A 1 181 ? -4.956 6.423 1.462 1.00 92.62 181 TYR A N 1
ATOM 1479 C CA . TYR A 1 181 ? -5.631 5.909 0.267 1.00 92.62 181 TYR A CA 1
ATOM 1480 C C . TYR A 1 181 ? -7.125 6.245 0.268 1.00 92.62 181 TYR A C 1
ATOM 1482 O O . TYR A 1 181 ? -7.662 6.710 -0.738 1.00 92.62 181 TYR A O 1
ATOM 1490 N N . HIS A 1 182 ? -7.784 6.014 1.403 1.00 91.25 182 HIS A N 1
ATOM 1491 C CA . HIS A 1 182 ? -9.204 6.281 1.582 1.00 91.25 182 HIS A CA 1
ATOM 1492 C C . HIS A 1 182 ? -9.519 7.770 1.406 1.00 91.25 182 HIS A C 1
ATOM 1494 O O . HIS A 1 182 ? -10.374 8.126 0.597 1.00 91.25 182 HIS A O 1
ATOM 1500 N N . ASP A 1 183 ? -8.751 8.640 2.063 1.00 90.06 183 ASP A N 1
ATOM 1501 C CA . ASP A 1 183 ? -8.903 10.091 1.945 1.00 90.06 183 ASP A CA 1
ATOM 1502 C C . ASP A 1 183 ? -8.657 10.557 0.497 1.00 90.06 183 ASP A C 1
ATOM 1504 O O . ASP A 1 183 ? -9.390 11.395 -0.032 1.00 90.06 183 ASP A O 1
ATOM 1508 N N . TRP A 1 184 ? -7.672 9.973 -0.201 1.00 90.12 184 TRP A N 1
ATOM 1509 C CA . TRP A 1 184 ? -7.436 10.256 -1.620 1.00 90.12 184 TRP A CA 1
ATOM 1510 C C . TRP A 1 184 ? -8.626 9.859 -2.500 1.00 90.12 184 TRP A C 1
ATOM 1512 O O . TRP A 1 184 ? -8.964 10.592 -3.435 1.00 90.12 184 TRP A O 1
ATOM 1522 N N . LEU A 1 185 ? -9.269 8.722 -2.230 1.00 89.94 185 LEU A N 1
ATOM 1523 C CA . LEU A 1 185 ? -10.463 8.277 -2.950 1.00 89.94 185 LEU A CA 1
ATOM 1524 C C . LEU A 1 185 ? -11.662 9.208 -2.718 1.00 89.94 185 LEU A C 1
ATOM 1526 O O . LEU A 1 185 ? -12.376 9.519 -3.672 1.00 89.94 185 LEU A O 1
ATOM 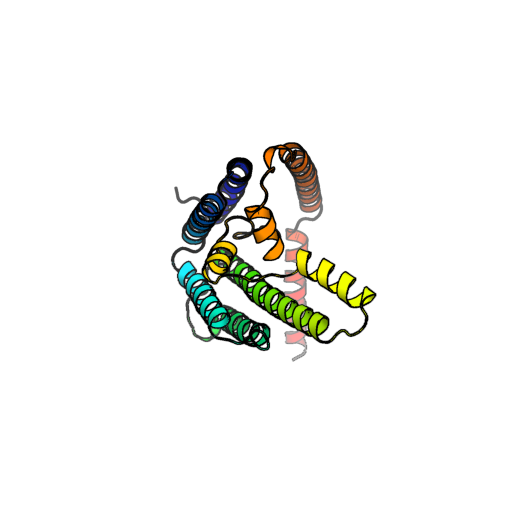1530 N N . GLU A 1 186 ? -11.855 9.675 -1.485 1.00 87.44 186 GLU A N 1
ATOM 1531 C CA . GLU A 1 186 ? -12.974 10.541 -1.085 1.00 87.44 186 GLU A CA 1
ATOM 1532 C C . GLU A 1 186 ? -12.788 12.019 -1.446 1.00 87.44 186 GLU A C 1
ATOM 1534 O O . GLU A 1 186 ? -13.731 12.809 -1.356 1.00 87.44 186 GLU A O 1
ATOM 1539 N N . MET A 1 187 ? -11.593 12.413 -1.885 1.00 83.62 187 MET A N 1
ATOM 1540 C CA . MET A 1 187 ? -11.258 13.803 -2.174 1.00 83.62 187 MET A CA 1
ATOM 1541 C C . MET A 1 187 ? -12.100 14.384 -3.329 1.00 83.62 187 MET A C 1
ATOM 1543 O O . MET A 1 187 ? -11.788 14.196 -4.505 1.00 83.62 187 MET A O 1
ATOM 1547 N N . LYS A 1 188 ? -13.151 15.148 -2.993 1.00 70.25 188 LYS A N 1
ATOM 1548 C CA . LYS A 1 188 ? -14.106 15.741 -3.956 1.00 70.25 188 LYS A CA 1
ATOM 1549 C C . LYS A 1 188 ? -13.561 16.948 -4.734 1.00 70.25 188 LYS A C 1
ATOM 1551 O O . LYS A 1 188 ? -13.981 17.178 -5.862 1.00 70.25 188 LYS A O 1
ATOM 1556 N N . HIS A 1 189 ? -12.624 17.707 -4.156 1.00 66.50 189 HIS A N 1
ATOM 1557 C CA . HIS A 1 189 ? -12.139 18.991 -4.696 1.00 66.50 189 HIS A CA 1
ATOM 1558 C C . HIS A 1 189 ? -10.665 18.961 -5.124 1.00 66.50 189 HIS A C 1
ATOM 1560 O O . HIS A 1 189 ? -9.937 19.941 -4.967 1.00 66.50 189 HIS A O 1
ATOM 1566 N N . GLY A 1 190 ? -10.203 17.844 -5.695 1.00 63.59 190 GLY A N 1
ATOM 1567 C CA . GLY A 1 190 ? -8.799 17.697 -6.082 1.00 63.59 190 GLY A CA 1
ATOM 1568 C C . GLY A 1 190 ? -8.304 18.752 -7.075 1.00 63.59 190 GLY A C 1
ATOM 1569 O O . GLY A 1 190 ? -7.121 19.076 -7.053 1.00 63.59 190 GLY A O 1
ATOM 1570 N N . VAL A 1 191 ? -9.192 19.338 -7.887 1.00 64.25 191 VAL A N 1
ATOM 1571 C CA . VAL A 1 191 ? -8.888 20.342 -8.926 1.00 64.25 191 VAL A CA 1
ATOM 1572 C C . VAL A 1 191 ? -8.115 21.551 -8.379 1.00 64.25 191 VAL A C 1
ATOM 1574 O O . VAL A 1 191 ? -7.146 21.968 -9.019 1.00 64.25 191 VAL A O 1
ATOM 1577 N N . HIS A 1 192 ? -8.445 22.030 -7.174 1.00 66.62 192 HIS A N 1
ATOM 1578 C CA . HIS A 1 192 ? -7.825 23.214 -6.557 1.00 66.62 192 HIS A CA 1
ATOM 1579 C C . HIS A 1 192 ? -6.388 22.993 -6.063 1.00 66.62 192 HIS A C 1
ATOM 1581 O O . HIS A 1 192 ? -5.684 23.947 -5.741 1.00 66.62 192 HIS A O 1
ATOM 1587 N N . ILE A 1 193 ? -5.908 21.748 -6.024 1.00 71.88 193 ILE A N 1
ATOM 1588 C CA . ILE A 1 193 ? -4.539 21.457 -5.599 1.00 71.88 193 ILE A CA 1
ATOM 1589 C C . ILE A 1 193 ? -3.588 21.757 -6.760 1.00 71.88 193 ILE A C 1
ATOM 1591 O O . ILE A 1 193 ? -3.666 21.128 -7.820 1.00 71.88 193 ILE A O 1
ATOM 1595 N N . HIS A 1 194 ? -2.638 22.673 -6.569 1.00 74.38 194 HIS A N 1
ATOM 1596 C CA . HIS A 1 194 ? -1.611 23.014 -7.562 1.00 74.38 194 HIS A CA 1
ATOM 1597 C C . HIS A 1 194 ? -0.557 21.894 -7.738 1.00 74.38 194 HIS A C 1
ATOM 1599 O O . HIS A 1 194 ? 0.634 22.100 -7.545 1.00 74.38 194 HIS A O 1
ATOM 1605 N N . GLY A 1 195 ? -0.966 20.681 -8.125 1.00 74.19 195 GLY A N 1
ATOM 1606 C CA . GLY A 1 195 ? -0.076 19.517 -8.254 1.00 74.19 195 GLY A CA 1
ATOM 1607 C C . GLY A 1 195 ? 1.119 19.744 -9.190 1.00 74.19 195 GLY A C 1
ATOM 1608 O O . GLY A 1 195 ? 2.216 19.266 -8.911 1.00 74.19 195 GLY A O 1
ATOM 1609 N N . LEU A 1 196 ? 0.944 20.543 -10.249 1.00 77.19 196 LEU A N 1
ATOM 1610 C CA . LEU A 1 196 ? 2.013 20.847 -11.203 1.00 77.19 196 LEU A CA 1
ATOM 1611 C C . LEU A 1 196 ? 3.140 21.685 -10.579 1.00 77.19 196 LEU A C 1
ATOM 1613 O O . LEU A 1 196 ? 4.308 21.479 -10.904 1.00 77.19 196 LEU A O 1
ATOM 1617 N N . THR A 1 197 ? 2.824 22.598 -9.653 1.00 81.50 197 THR A N 1
ATOM 1618 C CA . THR A 1 197 ? 3.852 23.423 -9.000 1.00 81.50 197 THR A CA 1
ATOM 1619 C C . THR A 1 197 ? 4.697 22.580 -8.048 1.00 81.50 197 THR A C 1
ATOM 1621 O O . THR A 1 197 ? 5.921 22.720 -8.037 1.00 81.50 197 THR A O 1
ATOM 1624 N N . PHE A 1 198 ? 4.076 21.651 -7.313 1.00 82.56 198 PHE A N 1
ATOM 1625 C CA . PHE A 1 198 ? 4.786 20.688 -6.468 1.00 82.56 198 PHE A CA 1
ATOM 1626 C C . PHE A 1 198 ? 5.633 19.711 -7.286 1.00 82.56 198 PHE A C 1
ATOM 1628 O O . PHE A 1 198 ? 6.788 19.467 -6.936 1.00 82.56 198 PHE A O 1
ATOM 1635 N N . MET A 1 199 ? 5.095 19.194 -8.394 1.00 83.56 199 MET A N 1
ATOM 1636 C CA . MET A 1 199 ? 5.836 18.315 -9.298 1.00 83.56 199 MET A CA 1
ATOM 1637 C C . MET A 1 199 ? 7.064 19.027 -9.870 1.00 83.56 199 MET A C 1
ATOM 1639 O O . MET A 1 199 ? 8.165 18.491 -9.789 1.00 83.56 199 MET A O 1
ATOM 1643 N N . ARG A 1 200 ? 6.910 20.266 -10.362 1.00 85.44 200 ARG A N 1
ATOM 1644 C CA . ARG A 1 200 ? 8.024 21.059 -10.905 1.00 85.44 200 ARG A CA 1
ATOM 1645 C C . ARG A 1 200 ? 9.133 21.262 -9.877 1.00 85.44 200 ARG A C 1
ATOM 1647 O O . ARG A 1 200 ? 10.297 21.068 -10.204 1.00 85.44 200 ARG A O 1
ATOM 1654 N N . LYS A 1 201 ? 8.781 21.595 -8.630 1.00 86.88 201 LYS A N 1
ATOM 1655 C CA . LYS A 1 201 ? 9.767 21.714 -7.544 1.00 86.88 201 LYS A CA 1
ATOM 1656 C C . LYS A 1 201 ? 10.523 20.399 -7.331 1.00 86.88 201 LYS A C 1
ATOM 1658 O O . LYS A 1 201 ? 11.746 20.418 -7.276 1.00 86.88 201 LYS A O 1
ATOM 1663 N N . ARG A 1 202 ? 9.821 19.260 -7.271 1.00 85.94 202 ARG A N 1
ATOM 1664 C CA . ARG A 1 202 ? 10.453 17.938 -7.102 1.00 85.94 202 ARG A CA 1
ATOM 1665 C C . ARG A 1 202 ? 11.375 17.565 -8.260 1.00 85.94 202 ARG A C 1
ATOM 1667 O O . ARG A 1 202 ? 12.441 17.028 -7.999 1.00 85.94 202 ARG A O 1
ATOM 1674 N N . VAL A 1 203 ? 10.992 17.871 -9.500 1.00 87.50 203 VAL A N 1
ATOM 1675 C CA . VAL A 1 203 ? 11.841 17.627 -10.677 1.00 87.50 203 VAL A CA 1
ATOM 1676 C C . VAL A 1 203 ? 13.115 18.463 -10.600 1.00 87.50 203 VAL A C 1
ATOM 1678 O O . VAL A 1 203 ? 14.191 17.908 -10.761 1.00 87.50 203 VAL A O 1
ATOM 1681 N N . ILE A 1 204 ? 13.017 19.754 -10.262 1.00 89.19 204 ILE A N 1
ATOM 1682 C CA . ILE A 1 204 ? 14.192 20.631 -10.121 1.00 89.19 204 ILE A CA 1
ATOM 1683 C C . ILE A 1 204 ? 15.150 20.096 -9.050 1.00 89.19 204 ILE A C 1
ATOM 1685 O O . ILE A 1 204 ? 16.332 19.910 -9.327 1.00 89.19 204 ILE A O 1
ATOM 1689 N N . PHE A 1 205 ? 14.648 19.799 -7.846 1.00 88.88 205 PHE A N 1
ATOM 1690 C CA . PHE A 1 205 ? 15.486 19.233 -6.783 1.00 88.88 205 PHE A CA 1
ATOM 1691 C C . PHE A 1 205 ? 16.061 17.865 -7.170 1.00 88.88 205 PHE A C 1
ATOM 1693 O O . PHE A 1 205 ? 17.238 17.613 -6.933 1.00 88.88 205 PHE A O 1
ATOM 1700 N N . GLY A 1 206 ? 15.267 17.009 -7.819 1.00 87.31 206 GLY A N 1
ATOM 1701 C CA . GLY A 1 206 ? 15.720 15.717 -8.332 1.00 87.31 206 GLY A CA 1
ATOM 1702 C C . GLY A 1 206 ? 16.869 15.854 -9.329 1.00 87.31 206 GLY A C 1
ATOM 1703 O O . GLY A 1 206 ? 17.877 15.169 -9.192 1.00 87.31 206 GLY A O 1
ATOM 1704 N N . SER A 1 207 ? 16.766 16.783 -10.282 1.00 87.38 207 SER A N 1
ATOM 1705 C CA . SER A 1 207 ? 17.832 17.065 -11.249 1.00 87.38 207 SER A CA 1
ATOM 1706 C C . SER A 1 207 ? 19.106 17.580 -10.579 1.00 87.38 207 SER A C 1
ATOM 1708 O O . SER A 1 207 ? 20.193 17.166 -10.972 1.00 87.38 207 SER A O 1
ATOM 1710 N N . ILE A 1 208 ? 18.988 18.423 -9.546 1.00 92.62 208 ILE A N 1
ATOM 1711 C CA . ILE A 1 208 ? 20.145 18.889 -8.765 1.00 92.62 208 ILE A CA 1
ATOM 1712 C C . ILE A 1 208 ? 20.832 17.703 -8.080 1.00 92.62 208 ILE A C 1
ATOM 1714 O O . ILE A 1 208 ? 22.041 17.552 -8.221 1.00 92.62 208 ILE A O 1
ATOM 1718 N N . TYR A 1 209 ? 20.080 16.821 -7.411 1.00 90.88 209 TYR A N 1
ATOM 1719 C CA . TYR A 1 209 ? 20.656 15.633 -6.770 1.00 90.88 209 TYR A CA 1
ATOM 1720 C C . TYR A 1 209 ? 21.334 14.693 -7.768 1.00 90.88 209 TYR A C 1
ATOM 1722 O O . TYR A 1 209 ? 22.420 14.197 -7.481 1.00 90.88 209 TYR A O 1
ATOM 1730 N N . ILE A 1 210 ? 20.729 14.473 -8.940 1.00 89.31 210 ILE A N 1
ATOM 1731 C CA . ILE A 1 210 ? 21.323 13.648 -10.001 1.00 89.31 210 ILE A CA 1
ATOM 1732 C C . ILE A 1 210 ? 22.632 14.272 -10.489 1.00 89.31 210 ILE A C 1
ATOM 1734 O O . ILE A 1 210 ? 23.629 13.567 -10.616 1.00 89.31 210 ILE A O 1
ATOM 1738 N N . LEU A 1 211 ? 22.661 15.587 -10.720 1.00 91.19 211 LEU A N 1
ATOM 1739 C CA . LEU A 1 211 ? 23.870 16.278 -11.165 1.00 91.19 211 LEU A CA 1
ATOM 1740 C C . LEU A 1 211 ? 24.975 16.214 -10.107 1.00 91.19 211 LEU A C 1
ATOM 1742 O O . LEU A 1 211 ? 26.111 15.880 -10.431 1.00 91.19 211 LEU A O 1
ATOM 1746 N N . THR A 1 212 ? 24.645 16.480 -8.841 1.00 91.12 212 THR A N 1
ATOM 1747 C CA . THR A 1 212 ? 25.591 16.346 -7.728 1.00 91.12 212 THR A CA 1
ATOM 1748 C C . THR A 1 212 ? 26.109 14.914 -7.617 1.00 91.12 212 THR A C 1
ATOM 1750 O O . THR A 1 212 ? 27.313 14.726 -7.482 1.00 91.12 212 THR A O 1
ATOM 1753 N N . TYR A 1 213 ? 25.240 13.906 -7.733 1.00 87.88 213 TYR A N 1
ATOM 1754 C CA . TYR A 1 213 ? 25.643 12.499 -7.725 1.00 87.88 213 TYR A CA 1
ATOM 1755 C C . TYR A 1 213 ? 26.596 12.169 -8.878 1.00 87.88 213 TYR A C 1
ATOM 1757 O O . TYR A 1 213 ? 27.631 11.556 -8.641 1.00 87.88 213 TYR A O 1
ATOM 1765 N N . LEU A 1 214 ? 26.299 12.612 -10.103 1.00 88.19 214 LEU A N 1
ATOM 1766 C CA . LEU A 1 214 ? 27.165 12.380 -11.261 1.00 88.19 214 LEU A CA 1
ATOM 1767 C C . LEU A 1 214 ? 28.528 13.062 -11.099 1.00 88.19 214 LEU A C 1
ATOM 1769 O O . LEU A 1 214 ? 29.548 12.440 -11.375 1.00 88.19 214 LEU A O 1
ATOM 1773 N N . LEU A 1 215 ? 28.563 14.300 -10.596 1.00 88.56 215 LEU A N 1
ATOM 1774 C CA . LEU A 1 215 ? 29.810 15.019 -10.314 1.00 88.56 215 LEU A CA 1
ATOM 1775 C C . LEU A 1 215 ? 30.634 14.335 -9.215 1.00 88.56 215 LEU A C 1
ATOM 1777 O O . LEU A 1 215 ? 31.844 14.181 -9.350 1.00 88.56 215 LEU A O 1
ATOM 1781 N N . LEU A 1 216 ? 29.996 13.889 -8.131 1.00 86.31 216 LEU A N 1
ATOM 1782 C CA . LEU A 1 216 ? 30.691 13.134 -7.086 1.00 86.31 216 LEU A CA 1
ATOM 1783 C C . LEU A 1 216 ? 31.171 11.779 -7.609 1.00 86.31 216 LEU A C 1
ATOM 1785 O O . LEU A 1 216 ? 32.274 11.363 -7.276 1.00 86.31 216 LEU A O 1
ATOM 1789 N N . SER A 1 217 ? 30.382 11.110 -8.449 1.00 85.31 217 SER A N 1
ATOM 1790 C CA . SER A 1 217 ? 30.729 9.811 -9.025 1.00 85.31 217 SER A CA 1
ATOM 1791 C C . SER A 1 217 ? 31.888 9.885 -10.021 1.00 85.31 217 SER A C 1
ATOM 1793 O O . SER A 1 217 ? 32.559 8.875 -10.224 1.00 85.31 217 SER A O 1
ATOM 1795 N N . THR A 1 218 ? 32.133 11.031 -10.663 1.00 82.00 218 THR A N 1
ATOM 1796 C CA . THR A 1 218 ? 33.318 11.211 -11.520 1.00 82.00 218 THR A CA 1
ATOM 1797 C C . THR A 1 218 ? 34.565 11.530 -10.700 1.00 82.00 218 THR A C 1
ATOM 1799 O O . THR A 1 218 ? 35.647 11.056 -11.039 1.00 82.00 218 THR A O 1
ATOM 1802 N N . MET A 1 219 ? 34.423 12.279 -9.600 1.00 79.06 219 MET A N 1
ATOM 1803 C CA . MET A 1 219 ? 35.520 12.573 -8.665 1.00 79.06 219 MET A CA 1
ATOM 1804 C C . MET A 1 219 ? 35.927 11.345 -7.839 1.00 79.06 219 MET A C 1
ATOM 1806 O O . MET A 1 219 ? 37.111 11.093 -7.626 1.00 79.06 219 MET A O 1
ATOM 1810 N N . VAL A 1 220 ? 34.949 10.552 -7.403 1.00 71.44 220 VAL A N 1
ATOM 1811 C CA . VAL A 1 220 ? 35.130 9.302 -6.663 1.00 71.44 220 VAL A CA 1
ATOM 1812 C C . VAL A 1 220 ? 34.938 8.154 -7.648 1.00 71.44 220 VAL A C 1
ATOM 1814 O O . VAL A 1 220 ? 33.852 7.594 -7.771 1.00 71.44 220 VAL A O 1
ATOM 1817 N N . SER A 1 221 ? 35.991 7.809 -8.392 1.00 65.06 221 SER A N 1
ATOM 1818 C CA . SER A 1 221 ? 35.943 6.651 -9.289 1.00 65.06 221 SER A CA 1
ATOM 1819 C C . SER A 1 221 ? 35.609 5.388 -8.490 1.00 65.06 221 SER A C 1
ATOM 1821 O O . SER A 1 221 ? 36.448 4.879 -7.747 1.00 65.06 221 SER A O 1
ATOM 1823 N N . PHE A 1 222 ? 34.405 4.843 -8.683 1.00 61.94 222 PHE A N 1
ATOM 1824 C CA . PHE A 1 222 ? 33.962 3.570 -8.092 1.00 61.94 222 PHE A CA 1
ATOM 1825 C C . PHE A 1 222 ? 34.969 2.431 -8.326 1.00 61.94 222 PHE A C 1
ATOM 1827 O O . PHE A 1 222 ? 35.151 1.568 -7.468 1.00 61.94 222 PHE A O 1
ATOM 1834 N N . ASN A 1 223 ? 35.695 2.482 -9.446 1.00 61.56 223 ASN A N 1
ATOM 1835 C CA . ASN A 1 223 ? 36.768 1.547 -9.774 1.00 61.56 223 ASN A CA 1
ATOM 1836 C C . ASN A 1 223 ? 37.908 1.552 -8.748 1.00 61.56 223 ASN A C 1
ATOM 1838 O O . ASN A 1 223 ? 38.439 0.491 -8.445 1.00 61.56 223 ASN A O 1
ATOM 1842 N N . VAL A 1 224 ? 38.263 2.708 -8.176 1.00 66.75 224 VAL A N 1
ATOM 1843 C CA . VAL A 1 224 ? 39.339 2.804 -7.177 1.00 66.75 224 VAL A CA 1
ATOM 1844 C C . VAL A 1 224 ? 38.925 2.111 -5.883 1.00 66.75 224 VAL A C 1
ATOM 1846 O O . VAL A 1 224 ? 39.732 1.387 -5.305 1.00 66.75 224 VAL A O 1
ATOM 1849 N N . ILE A 1 225 ? 37.666 2.270 -5.461 1.00 65.75 225 ILE A N 1
ATOM 1850 C CA . ILE A 1 225 ? 37.131 1.670 -4.228 1.00 65.75 225 ILE A CA 1
ATOM 1851 C C . ILE A 1 225 ? 36.996 0.148 -4.376 1.00 65.75 225 ILE A C 1
ATOM 1853 O O . ILE A 1 225 ? 37.473 -0.596 -3.522 1.00 65.75 225 ILE A O 1
ATOM 1857 N N . ILE A 1 226 ? 36.426 -0.331 -5.488 1.00 69.25 226 ILE A N 1
ATOM 1858 C CA . ILE A 1 226 ? 36.286 -1.774 -5.747 1.00 69.25 226 ILE A CA 1
ATOM 1859 C C . ILE A 1 226 ? 37.663 -2.433 -5.910 1.00 69.25 226 ILE A C 1
ATOM 1861 O O . ILE A 1 226 ? 37.908 -3.502 -5.351 1.00 69.25 226 ILE A O 1
ATOM 1865 N N . PHE A 1 227 ? 38.595 -1.785 -6.618 1.00 73.44 227 PHE A N 1
ATOM 1866 C CA . PHE A 1 227 ? 39.959 -2.291 -6.782 1.00 73.44 227 PHE A CA 1
ATOM 1867 C C . PHE A 1 227 ? 40.729 -2.346 -5.454 1.00 73.44 227 PHE A C 1
ATOM 1869 O O . PHE A 1 227 ? 41.448 -3.317 -5.202 1.00 73.44 227 PHE A O 1
ATOM 1876 N N . THR A 1 228 ? 40.567 -1.346 -4.576 1.00 72.94 228 THR A N 1
ATOM 1877 C CA . THR A 1 228 ? 41.206 -1.364 -3.248 1.00 72.94 228 THR A CA 1
ATOM 1878 C C . THR A 1 228 ? 40.600 -2.406 -2.315 1.00 72.94 228 THR A C 1
ATOM 1880 O O . THR A 1 228 ? 41.355 -3.025 -1.569 1.00 72.94 228 THR A O 1
ATOM 1883 N N . GLU A 1 229 ? 39.287 -2.652 -2.345 1.00 75.56 229 GLU A N 1
ATOM 1884 C CA . GLU A 1 229 ? 38.688 -3.756 -1.578 1.00 75.56 229 GLU A CA 1
ATOM 1885 C C . GLU A 1 229 ? 39.121 -5.127 -2.096 1.00 75.56 229 GLU A C 1
ATOM 1887 O O . GLU A 1 229 ? 39.518 -5.984 -1.305 1.00 75.56 229 GLU A O 1
ATOM 1892 N N . TYR A 1 230 ? 39.109 -5.329 -3.416 1.00 73.38 230 TYR A N 1
ATOM 1893 C CA . TYR A 1 230 ? 39.543 -6.588 -4.021 1.00 73.38 230 TYR A CA 1
ATOM 1894 C C . TYR A 1 230 ? 41.012 -6.893 -3.695 1.00 73.38 230 TYR A C 1
ATOM 1896 O O . TYR A 1 230 ? 41.344 -7.996 -3.256 1.00 73.38 230 TYR A O 1
ATOM 1904 N N . SER A 1 231 ? 41.887 -5.891 -3.823 1.00 76.56 231 SER A N 1
ATOM 1905 C CA . SER A 1 231 ? 43.311 -6.024 -3.492 1.00 76.56 231 SER A CA 1
ATOM 1906 C C . SER A 1 231 ? 43.534 -6.305 -2.003 1.00 76.56 231 SER A C 1
ATOM 1908 O O . SER A 1 231 ? 44.339 -7.164 -1.652 1.00 76.56 231 SER A O 1
ATOM 1910 N N . ARG A 1 232 ? 42.785 -5.642 -1.112 1.00 80.75 232 ARG A N 1
ATOM 1911 C CA . ARG A 1 232 ? 42.864 -5.862 0.341 1.00 80.75 232 ARG A CA 1
ATOM 1912 C C . ARG A 1 232 ? 42.428 -7.275 0.734 1.00 80.75 232 ARG A C 1
ATOM 1914 O O . ARG A 1 232 ? 43.120 -7.922 1.512 1.00 80.75 232 ARG A O 1
ATOM 1921 N N . ASN A 1 233 ? 41.330 -7.773 0.167 1.00 78.69 233 ASN A N 1
ATOM 1922 C CA . ASN A 1 233 ? 40.821 -9.116 0.460 1.00 78.69 233 ASN A CA 1
ATOM 1923 C C . ASN A 1 233 ? 41.756 -10.224 -0.050 1.00 78.69 233 ASN A C 1
ATOM 1925 O O . ASN A 1 233 ? 41.907 -11.246 0.618 1.00 78.69 233 ASN A O 1
ATOM 1929 N N . ASN A 1 234 ? 42.427 -10.019 -1.188 1.00 79.31 234 ASN A N 1
ATOM 1930 C CA . ASN A 1 234 ? 43.440 -10.961 -1.674 1.00 79.31 234 ASN A CA 1
ATOM 1931 C C . ASN A 1 234 ? 44.717 -10.950 -0.819 1.00 79.31 234 ASN A C 1
ATOM 1933 O O . ASN A 1 234 ? 45.290 -12.008 -0.575 1.00 79.31 234 ASN A O 1
ATOM 1937 N N . LEU A 1 235 ? 45.145 -9.788 -0.312 1.00 78.56 235 LEU A N 1
ATOM 1938 C CA . LEU A 1 235 ? 46.295 -9.705 0.597 1.00 78.56 235 LEU A CA 1
ATOM 1939 C C . LEU A 1 235 ? 46.027 -10.393 1.943 1.00 78.56 235 LEU A C 1
ATOM 1941 O O . LEU A 1 235 ? 46.907 -11.076 2.459 1.00 78.56 235 LEU A O 1
ATOM 1945 N N . LEU A 1 236 ? 44.815 -10.265 2.491 1.00 78.25 236 LEU A N 1
ATOM 1946 C CA . LEU A 1 236 ? 44.429 -10.962 3.722 1.00 78.25 236 LEU A CA 1
ATOM 1947 C C . LEU A 1 236 ? 44.409 -12.485 3.531 1.00 78.25 236 LEU A C 1
ATOM 1949 O O . LEU A 1 236 ? 44.985 -13.197 4.347 1.00 78.25 236 LEU A O 1
ATOM 1953 N N . LYS A 1 237 ? 43.858 -12.979 2.413 1.00 76.31 237 LYS A N 1
ATOM 1954 C CA . LYS A 1 237 ? 43.888 -14.415 2.080 1.00 76.31 237 LYS A CA 1
ATOM 1955 C C . LYS A 1 237 ? 45.307 -14.967 1.928 1.00 76.31 237 LYS A C 1
ATOM 1957 O O . LYS A 1 237 ? 45.587 -16.059 2.410 1.00 76.31 237 LYS A O 1
ATOM 1962 N N . ASN A 1 238 ? 46.207 -14.213 1.296 1.00 71.75 238 ASN A N 1
ATOM 1963 C CA . ASN A 1 238 ? 47.601 -14.631 1.131 1.00 71.75 238 ASN A CA 1
ATOM 1964 C C . ASN A 1 238 ? 48.374 -14.624 2.461 1.00 71.75 238 ASN A C 1
ATOM 1966 O O . ASN A 1 238 ? 49.258 -15.452 2.660 1.00 71.75 238 ASN A O 1
ATOM 1970 N N . ASN A 1 239 ? 48.043 -13.718 3.384 1.00 72.19 239 ASN A N 1
ATOM 1971 C CA . ASN A 1 239 ? 48.658 -13.690 4.710 1.00 72.19 239 ASN A CA 1
ATOM 1972 C C . ASN A 1 239 ? 48.149 -14.822 5.614 1.00 72.19 239 ASN A C 1
ATOM 1974 O O . ASN A 1 239 ? 48.940 -15.378 6.366 1.00 72.19 239 ASN A O 1
ATOM 1978 N N . GLU A 1 240 ? 46.874 -15.210 5.515 1.00 71.62 240 GLU A N 1
ATOM 1979 C CA . GLU A 1 240 ? 46.336 -16.367 6.248 1.00 71.62 240 GLU A CA 1
ATOM 1980 C C . GLU A 1 240 ? 46.953 -17.696 5.782 1.00 71.62 240 GLU A C 1
ATOM 1982 O O . GLU A 1 240 ? 47.207 -18.568 6.607 1.00 71.62 240 GLU A O 1
ATOM 1987 N N . GLN A 1 241 ? 47.270 -17.834 4.489 1.00 64.56 241 GLN A N 1
ATOM 1988 C CA . GLN A 1 241 ? 47.931 -19.030 3.942 1.00 64.56 241 GLN A CA 1
ATOM 1989 C C . GLN A 1 241 ? 49.423 -19.144 4.290 1.00 64.56 241 GLN A C 1
ATOM 1991 O O . GLN A 1 241 ? 49.966 -20.240 4.251 1.00 64.56 241 GLN A O 1
ATOM 1996 N N . ASN A 1 242 ? 50.090 -18.037 4.630 1.00 59.59 242 ASN A N 1
ATOM 1997 C CA . ASN A 1 242 ? 51.512 -18.030 5.002 1.00 59.59 242 ASN A CA 1
ATOM 1998 C C . ASN A 1 242 ? 51.754 -18.231 6.513 1.00 59.59 242 ASN A C 1
ATOM 2000 O O . ASN A 1 242 ? 52.907 -18.253 6.942 1.00 59.59 242 ASN A O 1
ATOM 2004 N N . ILE A 1 243 ? 50.693 -18.326 7.325 1.00 60.28 243 ILE A N 1
ATOM 2005 C CA . ILE A 1 243 ? 50.766 -18.508 8.789 1.00 60.28 243 ILE A CA 1
ATOM 2006 C C . ILE A 1 243 ? 50.382 -19.948 9.208 1.00 60.28 243 ILE A C 1
ATOM 2008 O O . ILE A 1 243 ? 50.614 -20.334 10.354 1.00 60.28 243 ILE A O 1
ATOM 2012 N N . SER A 1 244 ? 49.847 -20.754 8.284 1.00 50.56 244 SER A N 1
ATOM 2013 C CA . SER A 1 244 ? 49.592 -22.199 8.434 1.00 50.56 244 SER A CA 1
ATOM 2014 C C . SER A 1 244 ? 50.731 -23.046 7.881 1.00 50.56 244 SER A C 1
ATOM 2016 O O . SER A 1 244 ? 51.092 -24.043 8.540 1.00 50.56 244 SER A O 1
#

pLDDT: mean 84.44, std 9.82, range [41.28, 96.06]

Sequence (244 aa):
MYLSDEVIYVCLLLISIPIGFIFKNSRHINLKAYSSTLIGFIFALIVCRWDVLHSLITTSVTCLILAGVTARYVHIATFIWCFSYLLFFRTTNLFSIQLPVAHSNAIQLMLTLKLVSVAFEWHDSYLRLKTIRTQTNADESEKLHLQDMYLSVKPSTLRIFQYAYCYIGLLTGPYYRYRTYHDWLEMKHGVHIHGLTFMRKRVIFGSIYILTYLLLSTMVSFNVIIFTEYSRNNLLKNNEQNIS

Foldseek 3Di:
DDDPLVVVLVVLVVVVVVVVVVLLPDQALVCSLVVLLVSLVVVCCSNQPVLVVLLVVLLVVLLVLVVPPDLQCSLVVLLCSLVVSLVCLVCCVVVVHDNGDPQSNQLSVLLSVASSLQSVLSSVLVVLVVCLVVDPDPVVSVVSVVVSVLRHDDDRSVLSSSSSSRNAPRRPHDRDHSSVVVCSSNDNNSVPDPVVVVVVVVVVVVVVVVVVVVVVCVVVPPCVVVVVVVVVVVVVVVVVVVVD

Secondary structure (DSSP, 8-state):
----HHHHHHHHHHHHHHHHHHHHT---HHHHHHHHHHHHHHHHHHHHGGGHHHHHHHHHHHHHHHHHS-TTTHHHHHHHHHHHHHHHHHHGGGGTPPPPPHHHHHHHHHHHHHHHHHHHHHHHHHHHHHHHHH---HHHHHHHHHHHHHH-----HHHHHHHHT-STTSSSPPP--HHHHHHHHH-TTGGGS-HHHHHHHHHHHHHHHHHHHHHHHHHS-HHHHHHHHHHHHHHHHHHHHT--